Protein 5VYV (pdb70)

Nearest PDB structures (foldseek):
  5vyv-assembly1_A  TM=1.006E+00  e=2.398E-33  Escherichia coli O157:H7
  5vyv-assembly1_B  TM=1.000E+00  e=2.498E-28  Escherichia coli O157:H7
  5u8j-assembly3_C  TM=9.878E-01  e=3.156E-27  Enterobacter cloacae
  5u8j-assembly2_B  TM=9.838E-01  e=2.843E-26  Enterobacter cloacae
  5u8j-assembly4_D  TM=9.952E-01  e=8.995E-23  Enterobacter cloacae

CATH classification: 1.10.10.10 (+1 more: 1.10.10.10)

Secondary structure (DSSP, 8-state):
------HHHHHHHHHHHHHHHH-GGGPSEEHHHHHHHHT-SSS-SS-----HHHHHHHHHHHHHTTSEEEE--TT----EEEE-SSS-SS------HHHHHHHHHHHHH-SB-HHHHHHHSTTT---SSHHHHHHHHHHHHH-TT---EEEPPPPSS-SS--EEESTTS----/------HHHHHHHHHHHHHHHH-TTTPSEEHHHHHHHHT-SSS-SS-----HHHHHHHHHHHHHTTSEEEEE---EEEEE-SSS-SS-S----HHHHHHHHHHHHH-SB-HHHHHHHTTTTS--SSTTHHHHHHHHHHS-TT--SEEEPPPPTT-S---EEESTTS----

B-factor: mean 65.54, std 27.8, range [13.71, 181.16]

Foldseek 3Di:
DAFQQALLLLLLLLQQLVCVQQPVVCPQDFLVSSQCSQQDPPLAVPRDNDDSVSSVVSQVVCCVVQQKHWDDDPPDPGIGIHGSNEDDDPDDHHDDLLLSLQQSSQSGHNWAWLVGSQVSSVSSPHDPDSVSSVVSQVCLCPDPVHRFKDWDDDDDPDPTTIIHGCNNDDDDD/DAAADALLLLLLLLLLLVCVQQPVVCPQPFLVSSQPSQQDPPLAVPRDRDDSVRVVVSQVVCVVVVQWDWDPPVTITIHGPVEDDPDDPHHDDLLLSLQSSSQSGHPKAWLVVSQVSSCSSPHDPDSVVSVVSQVCQCPDPVHHQKDWDDDDPPDDTTIMHGCNNDDDDD

GO terms:
  GO:0005829 cytosol (C, IDA)

Sequence (343 aa):
MKYQLTALEARVIGCLLEKQVTTPEQYPLSVNGVVTACNQKKTNREPVMNLSESEVQEQLDNLVKRRHYLRTVSGFGNRVTKYEQRFCNSEFGDLKLSAAEVALITTLLLRGAQTPGELRSRAARMYEFSDDMMAEVELTLEQQLANREDGPFVVRLAREPGKRESRYMHLFSGEEVEDMKYQLTALEARVIGCLLEKQVTTPEQYPLSVNGVVTACNQKTNREPVMNLSESEVQEQLDNLVKRHYLRTVSGRVTKYEQRFCNSEFGDLKLSAAEVALITTLLLRGAQTPGELRSRAARMYEFSDMAEVELTLEQLANREDGPFVVRLAREPGKRESRYMHLFSGEVED

Radius of gyration: 21.02 Å; Cα contacts (8 Å, |Δi|>4): 580; chains: 2; bounding box: 46×61×60 Å

Organism: Escherichia coli (strain K12) (NCBI:txid83333)

InterPro domains:
  IPR007432 Protein of unknown function DUF480 [MF_01584] (5-211)
  IPR007432 Protein of unknown function DUF480 [PF04337] (5-158)
  IPR007432 Protein of unknown function DUF480 [PTHR38768] (1-213)
  IPR036388 Winged helix-like DNA-binding domain superfamily [G3DSA:1.10.10.10] (1-94)
  IPR036388 Winged helix-like DNA-binding domain superfamily [G3DSA:1.10.10.10] (95-174)
  IPR036390 Winged helix DNA-binding domain superfamily [SSF46785] (2-84)
  IPR036390 Winged helix DNA-binding domain superfamily [SSF46785] (90-172)

Solvent-accessible surface area: 17499 Å² total; per-residue (Å²): 147,172,40,128,3,69,77,44,10,5,4,0,0,0,0,0,2,17,33,64,47,30,34,26,54,120,25,7,14,23,23,83,21,0,26,93,1,0,31,36,132,91,70,12,103,75,68,21,123,17,55,92,83,74,0,56,108,22,0,61,55,0,35,150,86,120,5,2,96,75,33,94,41,213,67,84,220,82,54,56,9,26,11,46,6,3,25,15,61,152,24,137,18,77,1,39,13,9,11,10,0,0,0,0,7,0,10,3,48,16,39,4,18,2,24,65,0,75,89,86,1,25,148,19,33,56,7,80,87,68,64,35,0,54,116,13,0,76,87,0,38,123,38,173,80,23,83,10,2,44,132,18,62,136,70,148,73,122,209,58,5,66,4,41,5,48,3,49,22,161,52,154,136,175,170,28,103,1,74,82,51,8,4,6,0,0,0,0,0,0,19,32,58,50,38,44,27,47,122,29,19,10,27,29,102,23,0,22,84,2,0,40,30,166,69,62,4,88,102,84,27,128,28,59,114,83,64,0,52,98,19,0,70,72,0,42,172,91,132,8,5,109,72,25,94,51,253,84,49,63,6,28,9,41,8,3,24,2,62,128,25,141,14,81,0,34,14,10,5,10,0,0,0,0,10,0,13,5,36,17,42,3,20,2,34,64,0,82,80,85,1,23,119,20,26,62,7,80,65,93,47,40,0,62,109,12,0,99,96,0,33,107,53,178,90,21,69,13,2,49,162,18,56,152,67,122,74,116,183,58,19,36,22,38,4,34,2,42,20,149,58,174,107

Structure (mmCIF, N/CA/C/O backbone):
data_5VYV
#
_entry.id   5VYV
#
_cell.length_a   37.777
_cell.length_b   74.853
_cell.length_c   58.661
_cell.angle_alpha   90.00
_cell.angle_beta   100.73
_cell.angle_gamma   90.00
#
_symmetry.space_group_name_H-M   'P 1 21 1'
#
loop_
_entity.id
_entity.type
_entity.pdbx_description
1 polymer 'UPF0502 protein YceH'
2 non-polymer DI(HYDROXYETHYL)ETHER
3 water water
#
loop_
_atom_site.group_PDB
_atom_site.id
_atom_site.type_symbol
_atom_site.label_atom_id
_atom_site.label_alt_id
_atom_site.label_comp_id
_atom_site.label_asym_id
_atom_site.label_entity_id
_atom_site.la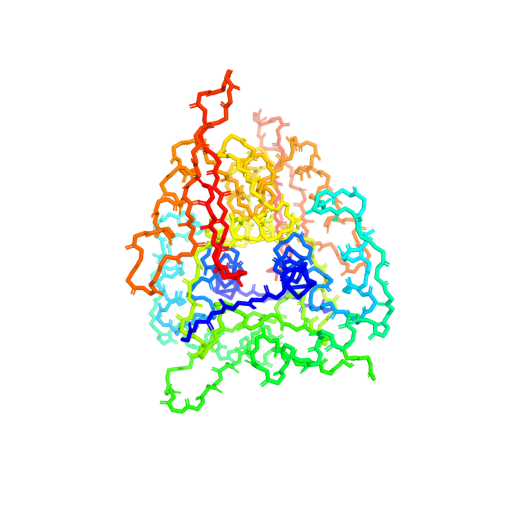bel_seq_id
_atom_site.pdbx_PDB_ins_code
_atom_site.Cartn_x
_atom_site.Cartn_y
_atom_site.Cartn_z
_atom_site.occupancy
_atom_site.B_iso_or_equiv
_atom_site.auth_seq_id
_atom_site.auth_comp_id
_atom_site.auth_asym_id
_atom_site.auth_atom_id
_atom_site.pdbx_PDB_model_num
ATOM 1 N N . MET A 1 1 ? -1.218 1.514 53.026 1.00 115.77 1 MET A N 1
ATOM 2 C CA . MET A 1 1 ? -2.553 1.406 52.447 1.00 110.35 1 MET A CA 1
ATOM 3 C C . MET A 1 1 ? -3.284 2.750 52.479 1.00 105.41 1 MET A C 1
ATOM 4 O O . MET A 1 1 ? -2.894 3.646 53.211 1.00 107.77 1 MET A O 1
ATOM 9 N N . LYS A 1 2 ? -4.346 2.893 51.688 1.00 98.23 2 LYS A N 1
ATOM 10 C CA . LYS A 1 2 ? -5.184 4.088 51.699 1.00 94.40 2 LYS A CA 1
ATOM 11 C C . LYS A 1 2 ? -6.578 3.708 52.177 1.00 84.19 2 LYS A C 1
ATOM 12 O O . LYS A 1 2 ? -7.177 2.763 51.654 1.00 82.35 2 LYS A O 1
ATOM 18 N N . TYR A 1 3 ? -7.095 4.453 53.154 1.00 81.09 3 TYR A N 1
ATOM 19 C CA . TYR A 1 3 ? -8.346 4.128 53.833 1.00 78.08 3 TYR A CA 1
ATOM 20 C C . TYR A 1 3 ? -9.395 5.179 53.489 1.00 82.75 3 TYR A C 1
ATOM 21 O O . TYR A 1 3 ? -9.246 6.354 53.842 1.00 86.73 3 TYR A O 1
ATOM 30 N N . GLN A 1 4 ? -10.459 4.749 52.812 1.00 80.88 4 GLN A N 1
ATOM 31 C CA . GLN A 1 4 ? -11.601 5.613 52.541 1.00 86.80 4 GLN A CA 1
ATOM 32 C C . GLN A 1 4 ? -12.870 4.982 53.098 1.00 85.10 4 GLN A C 1
ATOM 33 O O . GLN A 1 4 ? -13.879 4.873 52.394 1.00 96.73 4 GLN A O 1
ATOM 39 N N . LEU A 1 5 ? -12.819 4.556 54.359 1.00 67.08 5 LEU A N 1
ATOM 40 C CA . LEU A 1 5 ? -13.961 3.900 54.979 1.00 51.73 5 LEU A CA 1
ATOM 41 C C . LEU A 1 5 ? -15.138 4.860 55.081 1.00 46.74 5 LEU A C 1
ATOM 42 O O . LEU A 1 5 ? -14.992 5.992 55.552 1.00 48.05 5 LEU A O 1
ATOM 47 N N . THR A 1 6 ? -16.307 4.405 54.639 1.00 45.95 6 THR A N 1
ATOM 48 C CA . THR A 1 6 ? -17.519 5.197 54.772 1.00 45.81 6 THR A CA 1
ATOM 49 C C . THR A 1 6 ? -17.899 5.319 56.247 1.00 46.25 6 THR A C 1
ATOM 50 O O . THR A 1 6 ? -17.267 4.737 57.135 1.00 50.46 6 THR A O 1
ATOM 54 N N . ALA A 1 7 ? -18.949 6.099 56.513 1.00 45.37 7 ALA A N 1
ATOM 55 C CA . ALA A 1 7 ? -19.485 6.158 57.868 1.00 44.66 7 ALA A CA 1
ATOM 56 C C . ALA A 1 7 ? -20.006 4.795 58.304 1.00 37.97 7 ALA A C 1
ATOM 57 O O . ALA A 1 7 ? -19.862 4.410 59.470 1.00 38.62 7 ALA A O 1
ATOM 59 N N . LEU A 1 8 ? -20.602 4.044 57.374 1.00 43.73 8 LEU A N 1
ATOM 60 C CA . LEU A 1 8 ? -21.100 2.711 57.699 1.00 40.67 8 LEU A CA 1
ATOM 61 C C . LEU A 1 8 ? -19.956 1.732 57.923 1.00 41.20 8 LEU A C 1
ATOM 62 O O . LEU A 1 8 ? -19.999 0.920 58.855 1.00 44.59 8 LEU A O 1
ATOM 67 N N . GLU A 1 9 ? -18.926 1.791 57.077 1.00 34.71 9 GLU A N 1
ATOM 68 C CA . GLU A 1 9 ? -17.820 0.849 57.196 1.00 36.73 9 GLU A CA 1
ATOM 69 C C . GLU A 1 9 ? -17.023 1.088 58.472 1.00 40.75 9 GLU A C 1
ATOM 70 O O . GLU A 1 9 ? -16.578 0.133 59.120 1.00 38.18 9 GLU A O 1
ATOM 76 N N . ALA A 1 10 ? -16.842 2.355 58.857 1.00 38.34 10 ALA A N 1
ATOM 77 C CA . ALA A 1 10 ? -16.103 2.655 60.079 1.00 31.05 10 ALA A CA 1
ATOM 78 C C . ALA A 1 10 ? -16.820 2.109 61.307 1.00 31.13 10 ALA A C 1
ATOM 79 O O . ALA A 1 10 ? -16.176 1.647 62.258 1.00 32.10 10 ALA A O 1
ATOM 81 N N . ARG A 1 11 ? -18.154 2.146 61.306 1.00 30.95 11 ARG A N 1
ATOM 82 C CA . ARG A 1 11 ? -18.901 1.591 62.429 1.00 37.72 11 ARG A CA 1
ATOM 83 C C . ARG A 1 11 ? -18.821 0.068 62.443 1.00 40.94 11 ARG A C 1
ATOM 84 O O . ARG A 1 11 ? -18.674 -0.541 63.509 1.00 37.88 11 ARG A O 1
ATOM 92 N N . VAL A 1 12 ? -18.908 -0.561 61.267 1.00 35.47 12 VAL A N 1
ATOM 93 C CA . VAL A 1 12 ? -18.788 -2.015 61.186 1.00 34.06 12 VAL A CA 1
ATOM 94 C C . VAL A 1 12 ? -17.420 -2.461 61.688 1.00 33.86 12 VAL A C 1
ATOM 95 O O . VAL A 1 12 ? -17.305 -3.395 62.490 1.00 29.03 12 VAL A O 1
ATOM 99 N N . ILE A 1 13 ? -16.359 -1.796 61.221 1.00 36.93 13 ILE A N 1
ATOM 100 C CA . ILE A 1 13 ? -15.013 -2.127 61.681 1.00 36.88 13 ILE A CA 1
ATOM 101 C C . ILE A 1 13 ? -14.877 -1.847 63.172 1.00 36.27 13 ILE A C 1
ATOM 102 O O . ILE A 1 13 ? -14.280 -2.636 63.916 1.00 35.41 13 ILE A O 1
ATOM 107 N N . GLY A 1 14 ? -15.436 -0.726 63.634 1.00 32.17 14 GLY A N 1
ATOM 108 C CA . GLY A 1 14 ? -15.319 -0.377 65.041 1.00 31.31 14 GLY A CA 1
ATOM 109 C C . GLY A 1 14 ? -15.983 -1.386 65.959 1.00 28.89 14 GLY A C 1
ATOM 110 O O . GLY A 1 14 ? -15.479 -1.674 67.048 1.00 27.62 14 GLY A O 1
ATOM 111 N N . CYS A 1 15 ? -17.120 -1.940 65.532 1.00 21.37 15 CYS A N 1
ATOM 112 C CA . CYS A 1 15 ? -17.826 -2.914 66.359 1.00 27.63 15 CYS A CA 1
ATOM 113 C C . CYS A 1 15 ? -17.016 -4.193 66.527 1.00 30.64 15 CYS A C 1
ATOM 114 O O . CYS A 1 15 ? -16.897 -4.722 67.638 1.00 30.64 15 CYS A O 1
ATOM 117 N N . LEU A 1 16 ? -16.453 -4.708 65.433 1.00 33.90 16 LEU A N 1
ATOM 118 C CA . LEU A 1 16 ? -15.689 -5.948 65.520 1.00 35.38 16 LEU A CA 1
ATOM 119 C C . LEU A 1 16 ? -14.400 -5.749 66.306 1.00 29.25 16 LEU A C 1
ATOM 120 O O . LEU A 1 16 ? -13.978 -6.641 67.052 1.00 30.43 16 LEU A O 1
ATOM 125 N N . LEU A 1 17 ? -13.764 -4.583 66.160 1.00 25.61 17 LEU A N 1
ATOM 126 C CA . LEU A 1 17 ? -12.598 -4.271 66.979 1.00 29.99 17 LEU A CA 1
ATOM 127 C C . LEU A 1 17 ? -12.964 -4.161 68.453 1.00 36.99 17 LEU A C 1
ATOM 128 O O . LEU A 1 17 ? -12.160 -4.521 69.320 1.00 44.69 17 LEU A O 1
ATOM 133 N N . GLU A 1 18 ? -14.169 -3.673 68.754 1.00 29.51 18 GLU A N 1
ATOM 134 C CA . GLU A 1 18 ? -14.581 -3.510 70.143 1.00 27.52 18 GLU A CA 1
ATOM 135 C C . GLU A 1 18 ? -14.922 -4.852 70.777 1.00 27.65 18 GLU A C 1
ATOM 136 O O . GLU A 1 18 ? -14.421 -5.186 71.858 1.00 25.94 18 GLU A O 1
ATOM 142 N N . LYS A 1 19 ? -15.781 -5.635 70.120 1.00 26.23 19 LYS A N 1
ATOM 143 C CA . LYS A 1 19 ? -16.199 -6.911 70.687 1.00 26.56 19 LYS A CA 1
ATOM 144 C C . LYS A 1 19 ? -15.038 -7.892 70.791 1.00 30.46 19 LYS A C 1
ATOM 145 O O . LYS A 1 19 ? -15.062 -8.786 71.644 1.00 24.07 19 LYS A O 1
ATOM 151 N N . GLN A 1 20 ? -14.014 -7.738 69.945 1.00 25.50 20 GLN A N 1
ATOM 152 C CA . GLN A 1 20 ? -12.844 -8.607 70.037 1.00 30.63 20 GLN A CA 1
ATOM 153 C C . GLN A 1 20 ? -12.163 -8.472 71.394 1.00 31.97 20 GLN A C 1
ATOM 154 O O . GLN A 1 20 ? -11.655 -9.457 71.943 1.00 40.47 20 GLN A O 1
ATOM 160 N N . VAL A 1 21 ? -12.151 -7.266 71.953 1.00 26.22 21 VAL A N 1
ATOM 161 C CA . VAL A 1 21 ? -11.499 -7.036 73.238 1.00 34.43 21 VAL A CA 1
ATOM 162 C C . VAL A 1 21 ? -12.493 -7.119 74.391 1.00 36.60 21 VAL A C 1
ATOM 163 O O . VAL A 1 21 ? -12.205 -7.734 75.421 1.00 35.36 21 VAL A O 1
ATOM 167 N N . THR A 1 22 ? -13.675 -6.518 74.237 1.00 38.39 22 THR A N 1
ATOM 168 C CA . THR A 1 22 ? -14.627 -6.457 75.342 1.00 40.87 22 THR A CA 1
ATOM 169 C C . THR A 1 22 ? -15.322 -7.797 75.568 1.00 40.70 22 THR A C 1
ATOM 170 O O . THR A 1 22 ? -15.454 -8.249 76.711 1.00 36.01 22 THR A O 1
ATOM 174 N N . THR A 1 23 ? -15.783 -8.442 74.493 1.00 42.83 23 THR A N 1
ATOM 175 C CA . THR A 1 23 ? -16.540 -9.690 74.575 1.00 41.22 23 THR A CA 1
ATOM 176 C C . THR A 1 23 ? -15.836 -10.776 73.761 1.00 40.49 23 THR A C 1
ATOM 177 O O . THR A 1 23 ? -16.284 -11.132 72.665 1.00 41.95 23 THR A O 1
ATOM 181 N N . PRO A 1 24 ? -14.735 -11.328 74.282 1.00 36.13 24 PRO A N 1
ATOM 182 C CA . PRO A 1 24 ? -14.032 -12.384 73.534 1.00 38.83 24 PRO A CA 1
ATOM 183 C C . PRO A 1 24 ? -14.810 -13.684 73.438 1.00 45.22 24 PRO A C 1
ATOM 184 O O . PRO A 1 24 ? -14.498 -14.508 72.569 1.00 44.94 24 PRO A O 1
ATOM 188 N N . GLU A 1 25 ? -15.812 -13.892 74.294 1.00 44.15 25 GLU A N 1
ATOM 189 C CA . GLU A 1 25 ? -16.606 -15.112 74.258 1.00 45.07 25 GLU A CA 1
ATOM 190 C C . GLU A 1 25 ? -17.600 -15.138 73.105 1.00 42.90 25 GLU A C 1
ATOM 191 O O . GLU A 1 25 ? -18.160 -16.202 72.819 1.00 49.41 25 GLU A O 1
ATOM 197 N N . GLN A 1 26 ? -17.839 -14.005 72.446 1.00 36.59 26 GLN A N 1
ATOM 198 C CA . GLN A 1 26 ? -18.753 -13.947 71.312 1.00 40.13 26 GLN A CA 1
ATOM 199 C C . GLN A 1 26 ? -18.050 -13.548 70.020 1.00 41.85 26 GLN A C 1
ATOM 200 O O . GLN A 1 26 ? -18.720 -13.319 69.006 1.00 49.54 26 GLN A O 1
ATOM 206 N N . TYR A 1 27 ? -16.727 -13.478 70.023 1.00 35.27 27 TYR A N 1
ATOM 207 C CA . TYR A 1 27 ? -15.946 -13.137 68.842 1.00 35.97 27 TYR A CA 1
ATOM 208 C C . TYR A 1 27 ? -15.353 -14.398 68.235 1.00 38.91 27 TYR A C 1
ATOM 209 O O . TYR A 1 27 ? -14.809 -15.230 68.975 1.00 41.62 27 TYR A O 1
ATOM 218 N N . PRO A 1 28 ? -15.424 -14.592 66.908 1.00 36.73 28 PRO A N 1
ATOM 219 C CA . PRO A 1 28 ? -15.977 -13.687 65.890 1.00 38.10 28 PRO A CA 1
ATOM 220 C C . PRO A 1 28 ? -17.494 -13.536 65.936 1.00 41.20 28 PRO A C 1
ATOM 221 O O . PRO A 1 28 ? -18.192 -14.398 66.467 1.00 44.02 28 PRO A O 1
ATOM 225 N N . LEU A 1 29 ? -17.989 -12.441 65.368 1.00 39.98 29 LEU A N 1
ATOM 226 C CA . LEU A 1 29 ? -19.406 -12.116 65.411 1.00 39.20 29 LEU A CA 1
ATOM 227 C C . LEU A 1 29 ? -20.118 -12.640 64.174 1.00 42.35 29 LEU A C 1
ATOM 228 O O . LEU A 1 29 ? -19.556 -12.654 63.075 1.00 47.15 29 LEU A O 1
ATOM 233 N N . SER A 1 30 ? -21.361 -13.073 64.362 1.00 39.67 30 SER A N 1
ATOM 234 C CA . SER A 1 30 ? -22.226 -13.388 63.238 1.00 43.83 30 SER A CA 1
ATOM 235 C C . SER A 1 30 ? -22.741 -12.090 62.619 1.00 40.75 30 SER A C 1
ATOM 236 O O . SER A 1 30 ? -22.440 -10.987 63.084 1.00 41.20 30 SER A O 1
ATOM 239 N N . VAL A 1 31 ? -23.528 -12.218 61.549 1.00 37.72 31 VAL A N 1
ATOM 240 C CA . VAL A 1 31 ? -24.077 -11.026 60.914 1.00 38.69 31 VAL A CA 1
ATOM 241 C C . VAL A 1 31 ? -25.056 -10.322 61.848 1.00 46.52 31 VAL A C 1
ATOM 242 O O . VAL A 1 31 ? -25.143 -9.088 61.849 1.00 50.36 31 VAL A O 1
ATOM 246 N N . ASN A 1 32 ? -25.783 -11.079 62.675 1.00 49.37 32 ASN A N 1
ATOM 247 C CA . ASN A 1 32 ? -26.698 -10.459 63.628 1.00 52.98 32 ASN A CA 1
ATOM 248 C C . ASN A 1 32 ? -25.937 -9.792 64.767 1.00 47.95 32 ASN A C 1
ATOM 249 O O . ASN A 1 32 ? -26.338 -8.725 65.248 1.00 46.90 32 ASN A O 1
ATOM 254 N N . GLY A 1 33 ? -24.840 -10.407 65.214 1.00 41.35 33 GLY A N 1
ATOM 255 C CA . GLY A 1 33 ? -24.012 -9.779 66.227 1.00 32.98 33 GLY A CA 1
ATOM 256 C C . GLY A 1 33 ? -23.417 -8.464 65.769 1.00 35.18 33 GLY A C 1
ATOM 257 O O . GLY A 1 33 ? -23.219 -7.552 66.577 1.00 42.35 33 GLY A O 1
ATOM 258 N N . VAL A 1 34 ? -23.125 -8.343 64.472 1.00 33.19 34 VAL A N 1
ATOM 259 C CA . VAL A 1 34 ? -22.647 -7.072 63.936 1.00 36.44 34 VAL A CA 1
ATOM 260 C C . VAL A 1 34 ? -23.778 -6.052 63.912 1.00 42.76 34 VAL A C 1
ATOM 261 O O . VAL A 1 34 ? -23.596 -4.892 64.301 1.00 43.38 34 VAL A O 1
ATOM 265 N N . VAL A 1 35 ? -24.963 -6.470 63.456 1.00 46.16 35 VAL A N 1
ATOM 266 C CA . VAL A 1 35 ? -26.118 -5.574 63.421 1.00 40.89 35 VAL A CA 1
ATOM 267 C C . VAL A 1 35 ? -26.426 -5.050 64.818 1.00 43.11 35 VAL A C 1
ATOM 268 O O . VAL A 1 35 ? -26.643 -3.849 65.017 1.00 50.92 35 VAL A O 1
ATOM 272 N N . THR A 1 36 ? -26.449 -5.947 65.807 1.00 41.19 36 THR A N 1
ATOM 273 C CA . THR A 1 36 ? -26.731 -5.535 67.178 1.00 37.65 36 THR A CA 1
ATOM 274 C C . THR A 1 36 ? -25.701 -4.526 67.672 1.00 35.86 36 THR A C 1
ATOM 275 O O . THR A 1 36 ? -26.048 -3.555 68.353 1.00 37.53 36 THR A O 1
ATOM 279 N N . ALA A 1 37 ? -24.431 -4.730 67.319 1.00 33.67 37 ALA A N 1
ATOM 280 C CA . ALA A 1 37 ? -23.376 -3.849 67.809 1.00 40.63 37 ALA A CA 1
ATOM 281 C C . ALA A 1 37 ? -23.427 -2.481 67.136 1.00 41.92 37 ALA A C 1
ATOM 282 O O . ALA A 1 37 ? -23.158 -1.459 67.778 1.00 49.12 37 ALA A O 1
ATOM 284 N N . CYS A 1 38 ? -23.766 -2.438 65.843 1.00 31.02 38 CYS A N 1
ATOM 285 C CA . CYS A 1 38 ? -23.855 -1.157 65.146 1.00 32.71 38 CYS A CA 1
ATOM 286 C C . CYS A 1 38 ? -25.018 -0.320 65.665 1.00 40.99 38 CYS A C 1
ATOM 287 O O . CYS A 1 38 ? -24.893 0.902 65.816 1.00 42.67 38 CYS A O 1
ATOM 290 N N . ASN A 1 39 ? -26.157 -0.955 65.943 1.00 41.61 39 ASN A N 1
ATOM 291 C CA . ASN A 1 39 ? -27.359 -0.258 66.378 1.00 38.30 39 ASN A CA 1
ATOM 292 C C . ASN A 1 39 ? -27.442 -0.104 67.894 1.00 38.56 39 ASN A C 1
ATOM 293 O O . ASN A 1 39 ? -28.531 0.153 68.421 1.00 47.04 39 ASN A O 1
ATOM 298 N N . GLN A 1 40 ? -26.324 -0.257 68.602 1.00 39.75 40 GLN A N 1
ATOM 299 C CA . GLN A 1 40 ? -26.331 -0.111 70.051 1.00 44.12 40 GLN A CA 1
ATOM 300 C C . GLN A 1 40 ? -26.703 1.313 70.447 1.00 49.25 40 GLN A C 1
ATOM 301 O O . GLN A 1 40 ? -26.358 2.284 69.768 1.00 47.64 40 GLN A O 1
ATOM 307 N N . LYS A 1 41 ? -27.420 1.430 71.566 1.00 51.79 41 LYS A N 1
ATOM 308 C CA A LYS A 1 41 ? -27.803 2.745 72.067 0.50 55.97 41 LYS A CA 1
ATOM 309 C CA B LYS A 1 41 ? -27.804 2.743 72.070 0.50 55.98 41 LYS A CA 1
ATOM 310 C C . LYS A 1 41 ? -26.691 3.390 72.884 1.00 55.65 41 LYS A C 1
ATOM 311 O O . LYS A 1 41 ? -26.619 4.622 72.959 1.00 51.73 41 LYS A O 1
ATOM 322 N N . THR A 1 42 ? -25.824 2.588 73.492 1.00 61.18 42 THR A N 1
ATOM 323 C CA . THR A 1 42 ? -24.717 3.088 74.291 1.00 61.26 42 THR A CA 1
ATOM 324 C C . THR A 1 42 ? -23.412 2.977 73.512 1.00 55.95 42 THR A C 1
ATOM 325 O O . THR A 1 42 ? -23.239 2.087 72.675 1.00 48.26 42 THR A O 1
ATOM 329 N N . ASN A 1 43 ? -22.495 3.906 73.796 1.00 56.06 43 ASN A N 1
ATOM 330 C CA . ASN A 1 43 ? -21.155 3.919 73.207 1.00 53.04 43 ASN A CA 1
ATOM 331 C C . ASN A 1 43 ? -21.193 4.039 71.686 1.00 48.03 43 ASN A C 1
ATOM 332 O O . ASN A 1 43 ? -20.327 3.501 70.991 1.00 37.27 43 ASN A O 1
ATOM 337 N N . ARG A 1 44 ? -22.187 4.748 71.155 1.00 53.59 44 ARG A N 1
ATOM 338 C CA . ARG A 1 44 ? -22.336 4.917 69.715 1.00 54.48 44 ARG A CA 1
ATOM 339 C C . ARG A 1 44 ? -22.729 6.353 69.407 1.00 59.10 44 ARG A C 1
ATOM 340 O O . ARG A 1 44 ? -23.666 6.886 70.009 1.00 62.18 44 ARG A O 1
ATOM 348 N N . GLU A 1 45 ? -22.014 6.970 68.471 1.00 56.57 45 GLU A N 1
ATOM 349 C CA . GLU A 1 45 ? -22.352 8.300 67.980 1.00 58.62 45 GLU A CA 1
ATOM 350 C C . GLU A 1 45 ? -21.976 8.401 66.507 1.00 51.15 45 GLU A C 1
ATOM 351 O O . GLU A 1 45 ? -20.787 8.366 66.167 1.00 58.07 45 GLU A O 1
ATOM 357 N N . PRO A 1 46 ? -22.956 8.519 65.598 1.00 42.36 46 PRO A N 1
ATOM 358 C CA . PRO A 1 46 ? -24.389 8.569 65.906 1.00 50.97 46 PRO A CA 1
ATOM 359 C C . PRO A 1 46 ? -25.000 7.198 66.179 1.00 55.42 46 PRO A C 1
ATOM 360 O O . PRO A 1 46 ? -24.396 6.175 65.857 1.00 57.51 46 PRO A O 1
ATOM 364 N N . VAL A 1 47 ? -26.187 7.188 66.778 1.00 59.89 47 VAL A N 1
ATOM 365 C CA . VAL A 1 47 ? -26.927 5.951 67.005 1.00 53.62 47 VAL A CA 1
ATOM 366 C C . VAL A 1 47 ? -27.594 5.550 65.696 1.00 50.22 47 VAL A C 1
ATOM 367 O O . VAL A 1 47 ? -28.369 6.322 65.121 1.00 61.02 47 VAL A O 1
ATOM 371 N N . MET A 1 48 ? -27.295 4.347 65.222 1.00 43.95 48 MET A N 1
ATOM 372 C CA . MET A 1 48 ? -27.744 3.890 63.916 1.00 44.90 48 MET A CA 1
ATOM 373 C C . MET A 1 48 ? -28.867 2.870 64.054 1.00 50.94 48 MET A C 1
ATOM 374 O O . MET A 1 48 ? -29.119 2.316 65.128 1.00 60.47 48 MET A O 1
ATOM 379 N N . ASN A 1 49 ? -29.550 2.634 62.932 1.00 47.83 49 ASN A N 1
ATOM 380 C CA . ASN A 1 49 ? -30.603 1.630 62.832 1.00 48.75 49 ASN A CA 1
ATOM 381 C C . ASN A 1 49 ? -30.467 0.910 61.489 1.00 47.04 49 ASN A C 1
ATOM 382 O O . ASN A 1 49 ? -31.354 0.928 60.641 1.00 50.64 49 ASN A O 1
ATOM 387 N N . LEU A 1 50 ? -29.323 0.264 61.289 1.00 45.62 50 LEU A N 1
ATOM 388 C CA . LEU A 1 50 ? -29.036 -0.391 60.022 1.00 47.39 50 LEU A CA 1
ATOM 389 C C . LEU A 1 50 ? -29.774 -1.718 59.919 1.00 47.68 50 LEU A C 1
ATOM 390 O O . LEU A 1 50 ? -29.879 -2.465 60.897 1.00 45.09 50 LEU A O 1
ATOM 395 N N . SER A 1 51 ? -30.283 -2.011 58.724 1.00 48.86 51 SER A N 1
ATOM 396 C CA . SER A 1 51 ? -30.929 -3.289 58.469 1.00 48.58 51 SER A CA 1
ATOM 397 C C . SER A 1 51 ? -29.885 -4.404 58.445 1.00 47.03 51 SER A C 1
ATOM 398 O O . SER A 1 51 ? -28.677 -4.171 58.552 1.00 48.77 51 SER A O 1
ATOM 401 N N . GLU A 1 52 ? -30.359 -5.642 58.305 1.00 50.90 52 GLU A N 1
ATOM 402 C CA . GLU A 1 52 ? -29.429 -6.760 58.204 1.00 47.41 52 GLU A CA 1
ATOM 403 C C . GLU A 1 52 ? -28.748 -6.784 56.842 1.00 44.92 52 GLU A C 1
ATOM 404 O O . GLU A 1 52 ? -27.532 -6.984 56.754 1.00 44.57 52 GLU A O 1
ATOM 410 N N . SER A 1 53 ? -29.516 -6.580 55.769 1.00 44.62 53 SER A N 1
ATOM 411 C CA . SER A 1 53 ? -28.930 -6.567 54.433 1.00 51.87 53 SER A CA 1
ATOM 412 C C . SER A 1 53 ? -28.013 -5.371 54.233 1.00 60.04 53 SER A C 1
ATOM 413 O O . SER A 1 53 ? -27.027 -5.465 53.494 1.00 66.39 53 SER A O 1
ATOM 416 N N . GLU A 1 54 ? -28.329 -4.239 54.867 1.00 59.94 54 GLU A N 1
ATOM 417 C CA . GLU A 1 54 ? -27.421 -3.098 54.836 1.00 62.83 54 GLU A CA 1
ATOM 418 C C . GLU A 1 54 ? -26.085 -3.457 55.470 1.00 60.57 54 GLU A C 1
ATOM 419 O O . GLU A 1 54 ? -25.024 -3.065 54.970 1.00 59.99 54 GLU A O 1
ATOM 425 N N . VAL A 1 55 ? -26.118 -4.222 56.562 1.00 56.61 55 VAL A N 1
ATOM 426 C CA . VAL A 1 55 ? -24.888 -4.650 57.216 1.00 47.76 55 VAL A CA 1
ATOM 427 C C . VAL A 1 55 ? -24.199 -5.741 56.403 1.00 52.77 55 VAL A C 1
ATOM 428 O O . VAL A 1 55 ? -22.967 -5.770 56.297 1.00 58.01 55 VAL A O 1
ATOM 432 N N . GLN A 1 56 ? -24.980 -6.645 55.805 1.00 46.87 56 GLN A N 1
ATOM 433 C CA . GLN A 1 56 ? -24.390 -7.710 54.999 1.00 45.20 56 GLN A CA 1
ATOM 434 C C . GLN A 1 56 ? -23.646 -7.144 53.795 1.00 48.12 56 GLN A C 1
ATOM 435 O O . GLN A 1 56 ? -22.588 -7.657 53.413 1.00 48.18 56 GLN A O 1
ATOM 441 N N . GLU A 1 57 ? -24.182 -6.083 53.186 1.00 47.33 57 GLU A N 1
ATOM 442 C CA . GLU A 1 57 ? -23.493 -5.460 52.061 1.00 48.63 57 GLU A CA 1
ATOM 443 C C . GLU A 1 57 ? -22.176 -4.834 52.501 1.00 51.21 57 GLU A C 1
ATOM 444 O O . GLU A 1 57 ? -21.171 -4.920 51.784 1.00 60.50 57 GLU A O 1
ATOM 450 N N . GLN A 1 58 ? -22.156 -4.205 53.679 1.00 39.92 58 GLN A N 1
ATOM 451 C CA . GLN A 1 58 ? -20.907 -3.650 54.191 1.00 42.73 58 GLN A CA 1
ATOM 452 C C . GLN A 1 58 ? -19.910 -4.754 54.519 1.00 41.55 58 GLN A C 1
ATOM 453 O O . GLN A 1 58 ? -18.720 -4.634 54.208 1.00 45.19 58 GLN A O 1
ATOM 459 N N . LEU A 1 59 ? -20.379 -5.840 55.140 1.00 39.72 59 LEU A N 1
ATOM 460 C CA . LEU A 1 59 ? -19.487 -6.950 55.463 1.00 39.66 59 LEU A CA 1
ATOM 461 C C . LEU A 1 59 ? -18.906 -7.576 54.201 1.00 43.22 59 LEU A C 1
ATOM 462 O O . LEU A 1 59 ? -17.735 -7.969 54.178 1.00 46.44 59 LEU A O 1
ATOM 467 N N . ASP A 1 60 ? -19.709 -7.671 53.139 1.00 45.77 60 ASP A N 1
ATOM 468 C CA . ASP A 1 60 ? -19.218 -8.254 51.894 1.00 45.53 60 ASP A CA 1
ATOM 469 C C . ASP A 1 60 ? -18.168 -7.364 51.239 1.00 53.06 60 ASP A C 1
ATOM 470 O O . ASP A 1 60 ? -17.189 -7.864 50.673 1.00 65.25 60 ASP A O 1
ATOM 475 N N . ASN A 1 61 ? -18.353 -6.044 51.305 1.00 50.28 61 ASN A N 1
ATOM 476 C CA . ASN A 1 61 ? -17.398 -5.133 50.681 1.00 54.54 61 ASN A CA 1
ATOM 477 C C . ASN A 1 61 ? -16.067 -5.128 51.422 1.00 52.14 61 ASN A C 1
ATOM 478 O O . ASN A 1 61 ? -15.001 -5.145 50.794 1.00 48.34 61 ASN A O 1
ATOM 483 N N . LEU A 1 62 ? -16.104 -5.104 52.756 1.00 46.87 62 LEU A N 1
ATOM 484 C CA . LEU A 1 62 ? -14.863 -5.059 53.520 1.00 47.08 62 LEU A CA 1
ATOM 485 C C . LEU A 1 62 ? -14.123 -6.390 53.482 1.00 47.59 62 LEU A C 1
ATOM 486 O O . LEU A 1 62 ? -12.891 -6.413 53.573 1.00 47.73 62 LEU A O 1
ATOM 491 N N . VAL A 1 63 ? -14.848 -7.503 53.348 1.00 43.94 63 VAL A N 1
ATOM 492 C CA . VAL A 1 63 ? -14.187 -8.793 53.178 1.00 47.34 63 VAL A CA 1
ATOM 493 C C . VAL A 1 63 ? -13.444 -8.834 51.848 1.00 53.34 63 VAL A C 1
ATOM 494 O O . VAL A 1 63 ? -12.339 -9.384 51.752 1.00 54.21 63 VAL A O 1
ATOM 498 N N . LYS A 1 64 ? -14.026 -8.235 50.806 1.00 55.28 64 LYS A N 1
ATOM 499 C CA . LYS A 1 64 ? -13.350 -8.178 49.514 1.00 57.27 64 LYS A CA 1
ATOM 500 C C . LYS A 1 64 ? -12.168 -7.217 49.551 1.00 61.88 64 LYS A C 1
ATOM 501 O O . LYS A 1 64 ? -11.115 -7.498 48.966 1.00 72.28 64 LYS A O 1
ATOM 507 N N . ARG A 1 65 ? -12.317 -6.081 50.232 1.00 52.67 65 ARG A N 1
ATOM 508 C CA A ARG A 1 65 ? -11.213 -5.141 50.386 0.50 53.34 65 ARG A CA 1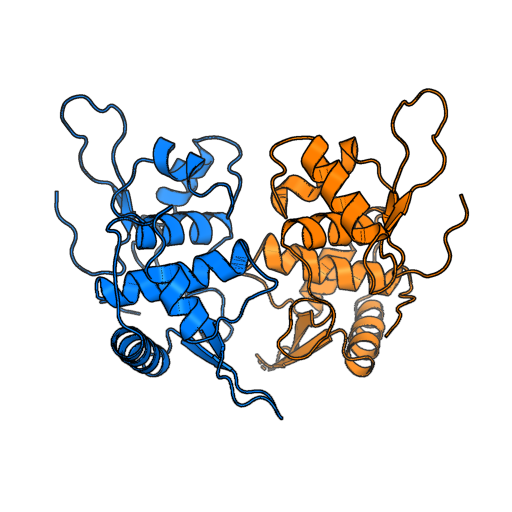
ATOM 509 C CA B ARG A 1 65 ? -11.221 -5.133 50.399 0.50 53.27 65 ARG A CA 1
ATOM 510 C C . ARG A 1 65 ? -10.190 -5.598 51.419 1.00 51.57 65 ARG A C 1
ATOM 511 O O . ARG A 1 65 ? -9.266 -4.836 51.728 1.00 53.23 65 ARG A O 1
ATOM 526 N N . HIS A 1 66 ? -10.337 -6.816 51.948 1.00 55.00 66 HIS A N 1
ATOM 527 C CA . HIS A 1 66 ? -9.394 -7.408 52.899 1.00 54.39 66 HIS A CA 1
ATOM 528 C C . HIS A 1 66 ? -9.306 -6.597 54.190 1.00 47.95 66 HIS A C 1
ATOM 529 O O . HIS A 1 66 ? -8.240 -6.475 54.798 1.00 45.08 66 HIS A O 1
ATOM 536 N N . TYR A 1 67 ? -10.441 -6.038 54.612 1.00 50.23 67 TYR A N 1
ATOM 537 C CA . TYR A 1 67 ? -10.568 -5.444 55.936 1.00 47.11 67 TYR A CA 1
ATOM 538 C C . TYR A 1 67 ? -11.186 -6.395 56.950 1.00 44.78 67 TYR A C 1
ATOM 539 O O . TYR A 1 67 ? -11.002 -6.196 58.156 1.00 42.15 67 TYR A O 1
ATOM 548 N N . LEU A 1 68 ? -11.909 -7.414 56.489 1.00 43.44 68 LEU A N 1
ATOM 549 C CA . LEU A 1 68 ? -12.499 -8.426 57.352 1.00 40.33 68 LEU A CA 1
ATOM 550 C C . LEU A 1 68 ? -12.235 -9.800 56.751 1.00 50.85 68 LEU A C 1
ATOM 551 O O . LEU A 1 68 ? -11.693 -9.929 55.649 1.00 46.47 68 LEU A O 1
ATOM 556 N N . ARG A 1 69 ? -12.636 -10.834 57.486 1.00 54.21 69 ARG A N 1
ATOM 557 C CA . ARG A 1 69 ? -12.431 -12.212 57.067 1.00 53.02 69 ARG A CA 1
ATOM 558 C C . ARG A 1 69 ? -13.687 -13.023 57.333 1.00 51.27 69 ARG A C 1
ATOM 559 O O . ARG A 1 69 ? -14.357 -12.828 58.352 1.00 47.03 69 ARG A O 1
ATOM 567 N N . THR A 1 70 ? -13.997 -13.935 56.416 1.00 60.57 70 THR A N 1
ATOM 568 C CA . THR A 1 70 ? -15.070 -14.899 56.611 1.00 58.86 70 THR A CA 1
ATOM 569 C C . THR A 1 70 ? -14.496 -16.136 57.289 1.00 57.64 70 THR A C 1
ATOM 570 O O . THR A 1 70 ? -13.568 -16.761 56.765 1.00 71.92 70 THR A O 1
ATOM 574 N N . VAL A 1 71 ? -15.034 -16.480 58.455 1.00 45.02 71 VAL A N 1
ATOM 575 C CA . VAL A 1 71 ? -14.639 -17.682 59.180 1.00 46.67 71 VAL A CA 1
ATOM 576 C C . VAL A 1 71 ? -15.768 -18.693 59.042 1.00 49.55 71 VAL A C 1
ATOM 577 O O . VAL A 1 71 ? -16.912 -18.418 59.427 1.00 49.01 71 VAL A O 1
ATOM 581 N N . SER A 1 72 ? -15.452 -19.856 58.477 1.00 59.34 72 SER A N 1
ATOM 582 C CA . SER A 1 72 ? -16.436 -20.898 58.216 1.00 60.99 72 SER A CA 1
ATOM 583 C C . SER A 1 72 ? -15.938 -22.203 58.813 1.00 70.38 72 SER A C 1
ATOM 584 O O . SER A 1 72 ? -14.902 -22.726 58.390 1.00 78.37 72 SER A O 1
ATOM 587 N N . GLY A 1 73 ? -16.671 -22.723 59.794 1.00 74.56 73 GLY A N 1
ATOM 588 C CA . GLY A 1 73 ? -16.348 -23.993 60.399 1.00 80.00 73 GLY A CA 1
ATOM 589 C C . GLY A 1 73 ? -17.227 -25.110 59.872 1.00 79.75 73 GLY A C 1
ATOM 590 O O . GLY A 1 73 ? -18.296 -24.878 59.310 1.00 76.67 73 GLY A O 1
ATOM 591 N N . PHE A 1 74 ? -16.752 -26.337 60.055 1.00 82.04 74 PHE A N 1
ATOM 592 C CA . PHE A 1 74 ? -17.518 -27.499 59.632 1.00 87.40 74 PHE A CA 1
ATOM 593 C C . PHE A 1 74 ? -18.773 -27.643 60.484 1.00 97.59 74 PHE A C 1
ATOM 594 O O . PHE A 1 74 ? -18.777 -27.319 61.675 1.00 99.98 74 PHE A O 1
ATOM 602 N N . GLY A 1 75 ? -19.849 -28.130 59.865 1.00 105.93 75 GLY A N 1
ATOM 603 C CA . GLY A 1 75 ? -21.086 -28.397 60.565 1.00 109.34 75 GLY A CA 1
ATOM 604 C C . GLY A 1 75 ? -21.895 -27.182 60.953 1.00 105.70 75 GLY A C 1
ATOM 605 O O . GLY A 1 75 ? -23.083 -27.324 61.263 1.00 110.09 75 GLY A O 1
ATOM 606 N N . ASN A 1 76 ? -21.298 -25.994 60.950 1.00 99.29 76 ASN A N 1
ATOM 607 C CA . ASN A 1 76 ? -21.976 -24.763 61.332 1.00 95.47 76 ASN A CA 1
ATOM 608 C C . ASN A 1 76 ? -22.165 -23.900 60.092 1.00 92.40 76 ASN A C 1
ATOM 609 O O . ASN A 1 76 ? -21.187 -23.534 59.430 1.00 88.14 76 ASN A O 1
ATOM 614 N N . ARG A 1 77 ? -23.420 -23.584 59.780 1.00 93.35 77 ARG A N 1
ATOM 615 C CA . ARG A 1 77 ? -23.743 -22.766 58.620 1.00 88.39 77 ARG A CA 1
ATOM 616 C C . ARG A 1 77 ? -23.709 -21.273 58.914 1.00 80.51 77 ARG A C 1
ATOM 617 O O . ARG A 1 77 ? -23.709 -20.472 57.972 1.00 78.93 77 ARG A O 1
ATOM 625 N N . VAL A 1 78 ? -23.681 -20.879 60.185 1.00 76.06 78 VAL A N 1
ATOM 626 C CA . VAL A 1 78 ? -23.638 -19.464 60.537 1.00 68.37 78 VAL A CA 1
ATOM 627 C C . VAL A 1 78 ? -22.239 -18.930 60.259 1.00 65.04 78 VAL A C 1
ATOM 628 O O . VAL A 1 78 ? -21.255 -19.373 60.863 1.00 66.65 78 VAL A O 1
ATOM 632 N N . THR A 1 79 ? -22.143 -17.976 59.338 1.00 58.92 79 THR A N 1
ATOM 633 C CA . THR A 1 79 ? -20.859 -17.379 59.002 1.00 51.52 79 THR A CA 1
ATOM 634 C C . THR A 1 79 ? -20.505 -16.300 60.017 1.00 47.15 79 THR A C 1
ATOM 635 O O . THR A 1 79 ? -21.317 -15.415 60.305 1.00 44.81 79 THR A O 1
ATOM 639 N N . LYS A 1 80 ? -19.299 -16.384 60.566 1.00 46.89 80 LYS A N 1
ATOM 640 C CA . LYS A 1 80 ? -18.783 -15.396 61.500 1.00 44.74 80 LYS A CA 1
ATOM 641 C C . LYS A 1 80 ? -17.764 -14.503 60.803 1.00 42.22 80 LYS A C 1
ATOM 642 O O . LYS A 1 80 ? -17.248 -14.827 59.731 1.00 40.12 80 LYS A O 1
ATOM 648 N N . TYR A 1 81 ? -17.475 -13.364 61.429 1.00 44.64 81 TYR A N 1
ATOM 649 C CA . TYR A 1 81 ? -16.627 -12.342 60.825 1.00 41.80 81 TYR A CA 1
ATOM 650 C C . TYR A 1 81 ? -15.559 -11.906 61.814 1.00 44.96 81 TYR A C 1
ATOM 651 O O . TYR A 1 81 ? -15.877 -11.493 62.934 1.00 47.96 81 TYR A O 1
ATOM 660 N N . GLU A 1 82 ? -14.299 -12.001 61.399 1.00 43.51 82 GLU A N 1
ATOM 661 C CA . GLU A 1 82 ? -13.166 -11.477 62.146 1.00 42.86 82 GLU A CA 1
ATOM 662 C C . GLU A 1 82 ? -12.623 -10.240 61.444 1.00 41.00 82 GLU A C 1
ATOM 663 O O . GLU A 1 82 ? -12.905 -9.993 60.268 1.00 46.65 82 GLU A O 1
ATOM 669 N N . GLN A 1 83 ? -11.835 -9.459 62.176 1.00 44.51 83 GLN A N 1
ATOM 670 C CA . GLN A 1 83 ? -11.302 -8.214 61.644 1.00 41.85 83 GLN A CA 1
ATOM 671 C C . GLN A 1 83 ? -9.912 -8.441 61.058 1.00 44.84 83 GLN A C 1
ATOM 672 O O . GLN A 1 83 ? -9.047 -9.052 61.695 1.00 40.30 83 GLN A O 1
ATOM 678 N N . ARG A 1 84 ? -9.721 -7.972 59.827 1.00 46.46 84 ARG A N 1
ATOM 679 C CA . ARG A 1 84 ? -8.419 -7.914 59.180 1.00 46.75 84 ARG A CA 1
ATOM 680 C C . ARG A 1 84 ? -7.807 -6.525 59.272 1.00 39.80 84 ARG A C 1
ATOM 681 O O . ARG A 1 84 ? -6.807 -6.248 58.601 1.00 37.74 84 ARG A O 1
ATOM 689 N N . PHE A 1 85 ? -8.388 -5.650 60.095 1.00 41.13 85 PHE A N 1
ATOM 690 C CA . PHE A 1 85 ? -8.018 -4.240 60.080 1.00 35.80 85 PHE A CA 1
ATOM 691 C C . PHE A 1 85 ? -6.635 -4.011 60.677 1.00 40.75 85 PHE A C 1
ATOM 692 O O . PHE A 1 85 ? -5.859 -3.201 60.157 1.00 41.84 85 PHE A O 1
ATOM 700 N N . CYS A 1 86 ? -6.304 -4.709 61.762 1.00 40.41 86 CYS A N 1
ATOM 701 C CA . CYS A 1 86 ? -5.015 -4.505 62.406 1.00 40.57 86 CYS A CA 1
ATOM 702 C C . CYS A 1 86 ? -4.543 -5.799 63.051 1.00 38.93 86 CYS A C 1
ATOM 703 O O . CYS A 1 86 ? -5.344 -6.679 63.380 1.00 40.25 86 CYS A O 1
ATOM 706 N N . ASN A 1 87 ? -3.221 -5.901 63.212 1.00 38.16 87 ASN A N 1
ATOM 707 C CA . ASN A 1 87 ? -2.578 -7.002 63.931 1.00 42.74 87 ASN A CA 1
ATOM 708 C C . ASN A 1 87 ? -2.966 -8.361 63.349 1.00 44.52 87 ASN A C 1
ATOM 709 O O . ASN A 1 87 ? -3.330 -9.293 64.069 1.00 42.90 87 ASN A O 1
ATOM 714 N N . SER A 1 88 ? -2.886 -8.466 62.027 1.00 47.93 88 SER A N 1
ATOM 715 C CA . SER A 1 88 ? -3.061 -9.728 61.331 1.00 54.29 88 SER A CA 1
ATOM 716 C C . SER A 1 88 ? -1.695 -10.246 60.890 1.00 64.96 88 SER A C 1
ATOM 717 O O . SER A 1 88 ? -0.651 -9.673 61.210 1.00 64.92 88 SER A O 1
ATOM 720 N N . GLU A 1 89 ? -1.696 -11.346 60.142 1.00 72.91 89 GLU A N 1
ATOM 721 C CA . GLU A 1 89 ? -0.420 -11.943 59.766 1.00 88.10 89 GLU A CA 1
ATOM 722 C C . GLU A 1 89 ? 0.141 -11.339 58.481 1.00 91.51 89 GLU A C 1
ATOM 723 O O . GLU A 1 89 ? 1.318 -10.962 58.435 1.00 95.49 89 GLU A O 1
ATOM 729 N N . PHE A 1 90 ? -0.681 -11.231 57.431 1.00 87.99 90 PHE A N 1
ATOM 730 C CA . PHE A 1 90 ? -0.217 -10.594 56.201 1.00 90.52 90 PHE A CA 1
ATOM 731 C C . PHE A 1 90 ? -0.282 -9.072 56.288 1.00 89.69 90 PHE A C 1
ATOM 732 O O . PHE A 1 90 ? 0.562 -8.379 55.708 1.00 92.81 90 PHE A O 1
ATOM 740 N N . GLY A 1 91 ? -1.286 -8.536 56.983 1.00 82.17 91 GLY A N 1
ATOM 741 C CA . GLY A 1 91 ? -1.451 -7.094 57.041 1.00 73.68 91 GLY A CA 1
ATOM 742 C C . GLY A 1 91 ? -0.278 -6.412 57.715 1.00 74.38 91 GLY A C 1
ATOM 743 O O . GLY A 1 91 ? 0.412 -6.991 58.556 1.00 81.15 91 GLY A O 1
ATOM 744 N N . ASP A 1 92 ? -0.050 -5.156 57.328 1.00 69.95 92 ASP A N 1
ATOM 745 C CA . ASP A 1 92 ? 1.083 -4.385 57.824 1.00 71.74 92 ASP A CA 1
ATOM 746 C C . ASP A 1 92 ? 0.740 -3.473 58.996 1.00 65.19 92 ASP A C 1
ATOM 747 O O . ASP A 1 92 ? 1.642 -3.109 59.759 1.00 70.70 92 ASP A O 1
ATOM 752 N N . LEU A 1 93 ? -0.526 -3.096 59.157 1.00 53.60 93 LEU A N 1
ATOM 753 C CA . LEU A 1 93 ? -0.914 -2.178 60.224 1.00 43.63 93 LEU A CA 1
ATOM 754 C C . LEU A 1 93 ? -0.837 -2.888 61.569 1.00 48.64 93 LEU A C 1
ATOM 755 O O . LEU A 1 93 ? -1.626 -3.798 61.848 1.00 53.67 93 LEU A O 1
ATOM 760 N N . LYS A 1 94 ? 0.110 -2.474 62.404 1.00 51.16 94 LYS A N 1
ATOM 761 C CA . LYS A 1 94 ? 0.264 -2.996 63.754 1.00 46.07 94 LYS A CA 1
ATOM 762 C C . LYS A 1 94 ? -0.135 -1.915 64.748 1.00 42.65 94 LYS A C 1
ATOM 763 O O . LYS A 1 94 ? 0.291 -0.762 64.621 1.00 41.63 94 LYS A O 1
ATOM 769 N N . LEU A 1 95 ? -0.954 -2.285 65.729 1.00 36.40 95 LEU A N 1
ATOM 770 C CA . LEU A 1 95 ? -1.442 -1.348 66.731 1.00 35.83 95 LEU A CA 1
ATOM 771 C C . LEU A 1 95 ? -1.334 -1.979 68.111 1.00 38.69 95 LEU A C 1
ATOM 772 O O . LEU A 1 95 ? -1.711 -3.140 68.297 1.00 42.04 95 LEU A O 1
ATOM 777 N N . SER A 1 96 ? -0.822 -1.213 69.071 1.00 36.49 96 SER A N 1
ATOM 778 C CA . SER A 1 96 ? -0.791 -1.666 70.451 1.00 37.54 96 SER A CA 1
ATOM 779 C C . SER A 1 96 ? -2.208 -1.733 71.013 1.00 36.53 96 SER A C 1
ATOM 780 O O . SER A 1 96 ? -3.173 -1.257 70.406 1.00 29.56 96 SER A O 1
ATOM 783 N N . ALA A 1 97 ? -2.328 -2.339 72.197 1.00 42.78 97 ALA A N 1
ATOM 784 C CA . ALA A 1 97 ? -3.628 -2.415 72.855 1.00 38.57 97 ALA A CA 1
ATOM 785 C C . ALA A 1 97 ? -4.177 -1.024 73.145 1.00 35.64 97 ALA A C 1
ATOM 786 O O . ALA A 1 97 ? -5.390 -0.796 73.063 1.00 32.94 97 ALA A O 1
ATOM 788 N N . ALA A 1 98 ? -3.295 -0.077 73.477 1.00 40.94 98 ALA A N 1
ATOM 789 C CA . ALA A 1 98 ? -3.733 1.295 73.707 1.00 41.51 98 ALA A CA 1
ATOM 790 C C . ALA A 1 98 ? -4.154 1.966 72.406 1.00 35.65 98 ALA A C 1
ATOM 791 O O . ALA A 1 98 ? -5.121 2.736 72.384 1.00 32.30 98 ALA A O 1
ATOM 793 N N . GLU A 1 99 ? -3.441 1.687 71.311 1.00 32.65 99 GLU A N 1
ATOM 794 C CA . GLU A 1 99 ? -3.796 2.285 70.027 1.00 30.15 99 GLU A CA 1
ATOM 795 C C . GLU A 1 99 ? -5.093 1.698 69.485 1.00 33.30 99 GLU A C 1
ATOM 796 O O . GLU A 1 99 ? -5.921 2.424 68.922 1.00 36.64 99 GLU A O 1
ATOM 802 N N . VAL A 1 100 ? -5.286 0.386 69.643 1.00 33.76 100 VAL A N 1
ATOM 803 C CA . VAL A 1 100 ? -6.542 -0.237 69.231 1.00 29.03 100 VAL A CA 1
ATOM 804 C C . VAL A 1 100 ? -7.709 0.358 70.007 1.00 35.17 100 VAL A C 1
ATOM 805 O O . VAL A 1 100 ? -8.764 0.663 69.436 1.00 37.43 100 VAL A O 1
ATOM 809 N N . ALA A 1 101 ? -7.533 0.544 71.318 1.00 33.35 101 ALA A N 1
ATOM 810 C CA . ALA A 1 101 ? -8.603 1.095 72.145 1.00 31.75 101 ALA A CA 1
ATOM 811 C C . ALA A 1 101 ? -8.975 2.508 71.712 1.00 27.31 101 ALA A C 1
ATOM 812 O O . ALA A 1 101 ? -10.162 2.851 71.644 1.00 28.30 101 ALA A O 1
ATOM 814 N N . LEU A 1 102 ? -7.978 3.344 71.418 1.00 24.15 102 LEU A N 1
ATOM 815 C CA . LEU A 1 102 ? -8.272 4.730 71.068 1.00 32.85 102 LEU A CA 1
ATOM 816 C C . LEU A 1 102 ? -8.874 4.838 69.673 1.00 36.06 102 LEU A C 1
ATOM 817 O O . LEU A 1 102 ? -9.802 5.625 69.452 1.00 32.86 102 LEU A O 1
ATOM 822 N N . ILE A 1 103 ? -8.361 4.061 68.718 1.00 21.57 103 ILE A N 1
ATOM 823 C CA . ILE A 1 103 ? -8.879 4.134 67.357 1.00 29.09 103 ILE A CA 1
ATOM 824 C C . ILE A 1 103 ? -10.302 3.593 67.299 1.00 29.25 103 ILE A C 1
ATOM 825 O O . ILE A 1 103 ? -11.165 4.150 66.609 1.00 34.06 103 ILE A O 1
ATOM 830 N N . THR A 1 104 ? -10.578 2.518 68.041 1.00 32.11 104 THR A N 1
ATOM 831 C CA . THR A 1 104 ? -11.923 1.947 68.056 1.00 32.98 104 THR A CA 1
ATOM 832 C C . THR A 1 104 ? -12.935 2.941 68.612 1.00 34.63 104 THR A C 1
ATOM 833 O O . THR A 1 104 ? -14.008 3.144 68.031 1.00 40.75 104 THR A O 1
ATOM 837 N N . THR A 1 105 ? -12.610 3.572 69.743 1.00 35.06 105 THR A N 1
ATOM 838 C CA . THR A 1 105 ? -13.512 4.567 70.314 1.00 31.17 105 THR A CA 1
ATOM 839 C C . THR A 1 105 ? -13.682 5.762 69.385 1.00 27.27 105 THR A C 1
ATOM 840 O O . THR A 1 105 ? -14.764 6.358 69.332 1.00 30.44 105 THR A O 1
ATOM 844 N N . LEU A 1 106 ? -12.634 6.121 68.639 1.00 26.83 106 LEU A N 1
ATOM 845 C CA . LEU A 1 106 ? -12.757 7.210 67.676 1.00 34.44 106 LEU A CA 1
ATOM 846 C C . LEU A 1 106 ? -13.612 6.798 66.484 1.00 33.91 106 LEU A C 1
ATOM 847 O O . LEU A 1 106 ? -14.388 7.606 65.961 1.00 36.58 106 LEU A O 1
ATOM 852 N N . LEU A 1 107 ? -13.486 5.544 66.040 1.00 33.77 107 LEU A N 1
ATOM 853 C CA . LEU A 1 107 ? -14.317 5.061 64.941 1.00 30.59 107 LEU A CA 1
ATOM 854 C C . LEU A 1 107 ? -15.790 5.040 65.330 1.00 34.46 107 LEU A C 1
ATOM 855 O O . LEU A 1 107 ? -16.662 5.357 64.511 1.00 37.28 107 LEU A O 1
ATOM 860 N N . LEU A 1 108 ? -16.087 4.681 66.579 1.00 34.66 108 LEU A N 1
ATOM 861 C CA . LEU A 1 108 ? -17.463 4.448 66.998 1.00 36.44 108 LEU A CA 1
ATOM 862 C C . LEU A 1 108 ? -18.181 5.706 67.469 1.00 33.47 108 LEU A C 1
ATOM 863 O O . LEU A 1 108 ? -19.411 5.777 67.360 1.00 35.18 108 LEU A O 1
ATOM 868 N N . ARG A 1 109 ? -17.459 6.701 67.997 1.00 30.48 109 ARG A N 1
ATOM 869 C CA . ARG A 1 109 ? -18.115 7.859 68.592 1.00 42.21 109 ARG A CA 1
ATOM 870 C C . ARG A 1 109 ? -17.573 9.195 68.090 1.00 48.11 109 ARG A C 1
ATOM 871 O O . ARG A 1 109 ? -17.888 10.234 68.681 1.00 56.94 109 ARG A O 1
ATOM 879 N N . GLY A 1 110 ? -16.772 9.202 67.028 1.00 40.89 110 GLY A N 1
ATOM 880 C CA . GLY A 1 110 ? -16.406 10.449 66.384 1.00 37.21 110 GLY A CA 1
ATOM 881 C C . GLY A 1 110 ? -15.332 11.233 67.119 1.00 35.77 110 GLY A C 1
ATOM 882 O O . GLY A 1 110 ? -14.575 10.712 67.946 1.00 31.02 110 GLY A O 1
ATOM 883 N N . ALA A 1 111 ? -15.277 12.525 66.795 1.00 37.57 111 ALA A N 1
ATOM 884 C CA . ALA A 1 111 ? -14.257 13.417 67.336 1.00 44.52 111 ALA A CA 1
ATOM 885 C C . ALA A 1 111 ? -14.380 13.523 68.851 1.00 51.68 111 ALA A C 1
ATOM 886 O O . ALA A 1 111 ? -15.441 13.881 69.373 1.00 39.78 111 ALA A O 1
ATOM 888 N N . GLN A 1 112 ? -13.294 13.215 69.558 1.00 46.24 112 GLN A N 1
ATOM 889 C CA . GLN A 1 112 ? -13.335 13.153 71.011 1.00 47.38 112 GLN A CA 1
ATOM 890 C C . GLN A 1 112 ? -12.058 13.717 71.619 1.00 50.02 112 GLN A C 1
ATOM 891 O O . GLN A 1 112 ? -11.013 13.808 70.973 1.00 44.52 112 GLN A O 1
ATOM 897 N N . THR A 1 113 ? -12.169 14.073 72.890 1.00 56.75 113 THR A N 1
ATOM 898 C CA . THR A 1 113 ? -11.176 14.692 73.757 1.00 61.69 113 THR A CA 1
ATOM 899 C C . THR A 1 113 ? -10.333 13.614 74.445 1.00 57.63 113 THR A C 1
ATOM 900 O O . THR A 1 113 ? -10.827 12.510 74.692 1.00 50.50 113 THR A O 1
ATOM 904 N N . PRO A 1 114 ? -9.048 13.882 74.719 1.00 54.68 114 PRO A N 1
ATOM 905 C CA . PRO A 1 114 ? -8.251 12.910 75.489 1.00 53.22 114 PRO A CA 1
ATOM 906 C C . PRO A 1 114 ? -8.880 12.524 76.815 1.00 56.64 114 PRO A C 1
ATOM 907 O O . PRO A 1 114 ? -8.909 11.336 77.158 1.00 63.35 114 PRO A O 1
ATOM 911 N N . GLY A 1 115 ? -9.378 13.499 77.578 1.00 53.20 115 GLY A N 1
ATOM 912 C CA . GLY A 1 115 ? -10.087 13.173 78.802 1.00 57.58 115 GLY A CA 1
ATOM 913 C C . GLY A 1 115 ? -11.353 12.383 78.550 1.00 51.73 115 GLY A C 1
ATOM 914 O O . GLY A 1 115 ? -11.739 11.540 79.365 1.00 63.50 115 GLY A O 1
ATOM 915 N N . GLU A 1 116 ? -12.016 12.640 77.422 1.00 49.37 116 GLU A N 1
ATOM 916 C CA . GLU A 1 116 ? -13.161 11.825 77.034 1.00 52.38 116 GLU A CA 1
ATOM 917 C C . GLU A 1 116 ? -12.722 10.413 76.670 1.00 50.84 116 GLU A C 1
ATOM 918 O O . GLU A 1 116 ? -13.275 9.431 77.177 1.00 52.90 116 GLU A O 1
ATOM 924 N N . LEU A 1 117 ? -11.716 10.297 75.796 1.00 46.56 117 LEU A N 1
ATOM 925 C CA . LEU A 1 117 ? -11.290 8.991 75.304 1.00 43.80 117 LEU A CA 1
ATOM 926 C C . LEU A 1 117 ? -10.846 8.074 76.434 1.00 48.69 117 LEU A C 1
ATOM 927 O O . LEU A 1 117 ? -11.038 6.858 76.354 1.00 48.92 117 LEU A O 1
ATOM 932 N N . ARG A 1 118 ? -10.259 8.629 77.492 1.00 53.66 118 ARG A N 1
ATOM 933 C CA . ARG A 1 118 ? -9.782 7.781 78.579 1.00 59.65 118 ARG A CA 1
ATOM 934 C C . ARG A 1 118 ? -10.927 7.079 79.289 1.00 62.24 118 ARG A C 1
ATOM 935 O O . ARG A 1 118 ? -10.806 5.906 79.664 1.00 60.29 118 ARG A O 1
ATOM 943 N N . SER A 1 119 ? -12.009 7.810 79.559 1.00 63.85 119 SER A N 1
ATOM 944 C CA . SER A 1 119 ? -13.133 7.220 80.274 1.00 62.52 119 SER A CA 1
ATOM 945 C C . SER A 1 119 ? -13.856 6.192 79.414 1.00 55.16 119 SER A C 1
ATOM 946 O O . SER A 1 119 ? -14.361 5.189 79.930 1.00 61.91 119 SER A O 1
ATOM 949 N N . ARG A 1 120 ? -13.911 6.423 78.102 1.00 45.36 120 ARG A N 1
ATOM 950 C CA . ARG A 1 120 ? -14.737 5.620 77.210 1.00 50.09 120 ARG A CA 1
ATOM 951 C C . ARG A 1 120 ? -13.991 4.460 76.565 1.00 45.55 120 ARG A C 1
ATOM 952 O O . ARG A 1 120 ? -14.636 3.528 76.071 1.00 37.32 120 ARG A O 1
ATOM 960 N N . ALA A 1 121 ? -12.659 4.491 76.559 1.00 43.07 121 ALA A N 1
ATOM 961 C CA . ALA A 1 121 ? -11.855 3.410 76.007 1.00 41.11 121 ALA A CA 1
ATOM 962 C C . ALA A 1 121 ? -11.198 2.563 77.088 1.00 46.37 121 ALA A C 1
ATOM 963 O O . ALA A 1 121 ? -10.343 1.727 76.773 1.00 47.58 121 ALA A O 1
ATOM 965 N N . ALA A 1 122 ? -11.580 2.753 78.354 1.00 49.48 122 ALA A N 1
ATOM 966 C CA . ALA A 1 122 ? -10.933 2.029 79.442 1.00 54.82 122 ALA A CA 1
ATOM 967 C C . ALA A 1 122 ? -11.204 0.532 79.372 1.00 51.11 122 ALA A C 1
ATOM 968 O O . ALA A 1 122 ? -10.330 -0.269 79.721 1.00 53.75 122 ALA A O 1
ATOM 970 N N . ARG A 1 123 ? -12.397 0.133 78.925 1.00 50.55 123 ARG A N 1
ATOM 971 C CA . ARG A 1 123 ? -12.719 -1.288 78.856 1.00 50.40 123 ARG A CA 1
ATOM 972 C C . ARG A 1 123 ? -11.929 -2.006 77.770 1.00 38.26 123 ARG A C 1
ATOM 973 O O . ARG A 1 123 ? -11.868 -3.240 77.779 1.00 47.13 123 ARG A O 1
ATOM 981 N N . MET A 1 124 ? -11.328 -1.268 76.837 1.00 34.32 124 MET A N 1
ATOM 982 C CA . MET A 1 124 ? -10.404 -1.854 75.876 1.00 37.80 124 MET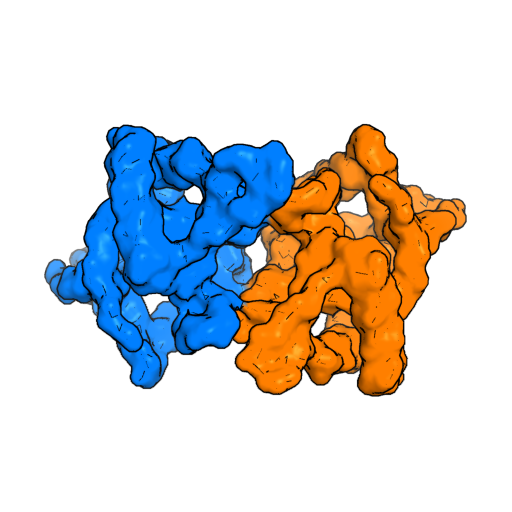 A CA 1
ATOM 983 C C . MET A 1 124 ? -8.944 -1.627 76.245 1.00 36.74 124 MET A C 1
ATOM 984 O O . MET A 1 124 ? -8.079 -2.370 75.769 1.00 37.61 124 MET A O 1
ATOM 989 N N . TYR A 1 125 ? -8.657 -0.625 77.080 1.00 34.38 125 TYR A N 1
ATOM 990 C CA . TYR A 1 125 ? -7.325 -0.411 77.635 1.00 39.82 125 TYR A CA 1
ATOM 991 C C . TYR A 1 125 ? -7.382 0.597 78.776 1.00 48.90 125 TYR A C 1
ATOM 992 O O . TYR A 1 125 ? -7.760 1.754 78.569 1.00 52.60 125 TYR A O 1
ATOM 1001 N N . GLU A 1 126 ? -7.004 0.172 79.979 1.00 54.12 126 GLU A N 1
ATOM 1002 C CA . GLU A 1 126 ? -6.934 1.077 81.120 1.00 62.56 126 GLU A CA 1
ATOM 1003 C C . GLU A 1 126 ? -5.633 1.869 81.059 1.00 64.93 126 GLU A C 1
ATOM 1004 O O . GLU A 1 126 ? -4.543 1.293 81.158 1.00 69.02 126 GLU A O 1
ATOM 1010 N N . PHE A 1 127 ? -5.745 3.184 80.896 1.00 59.65 127 PHE A N 1
ATOM 1011 C CA . PHE A 1 127 ? -4.572 4.040 80.809 1.00 59.11 127 PHE A CA 1
ATOM 1012 C C . PHE A 1 127 ? -4.072 4.407 82.200 1.00 65.44 127 PHE A C 1
ATOM 1013 O O . PHE A 1 127 ? -4.863 4.639 83.119 1.00 69.42 127 PHE A O 1
ATOM 1021 N N . SER A 1 128 ? -2.746 4.449 82.352 1.00 65.56 128 SER A N 1
ATOM 1022 C CA . SER A 1 128 ? -2.158 4.812 83.638 1.00 67.76 128 SER A CA 1
ATOM 1023 C C . SER A 1 128 ? -2.508 6.250 84.000 1.00 70.90 128 SER A C 1
ATOM 1024 O O . SER A 1 128 ? -3.159 6.511 85.019 1.00 72.10 128 SER A O 1
ATOM 1027 N N . ASP A 1 129 ? -2.078 7.198 83.167 1.00 74.99 129 ASP A N 1
ATOM 1028 C CA A ASP A 1 129 ? -2.447 8.595 83.329 0.50 77.33 129 ASP A CA 1
ATOM 1029 C CA B ASP A 1 129 ? -2.403 8.606 83.324 0.50 77.39 129 ASP A CA 1
ATOM 1030 C C . ASP A 1 129 ? -2.838 9.170 81.977 1.00 80.79 129 ASP A C 1
ATOM 1031 O O . ASP A 1 129 ? -2.635 8.554 80.929 1.00 87.60 129 ASP A O 1
ATOM 1040 N N . MET A 1 130 ? -3.423 10.367 82.017 1.00 84.18 130 MET A N 1
ATOM 1041 C CA A MET A 1 130 ? -3.838 11.032 80.789 0.50 81.26 130 MET A CA 1
ATOM 1042 C CA B MET A 1 130 ? -3.837 11.033 80.789 0.50 81.27 130 MET A CA 1
ATOM 1043 C C . MET A 1 130 ? -2.657 11.325 79.873 1.00 77.00 130 MET A C 1
ATOM 1044 O O . MET A 1 130 ? -2.854 11.535 78.670 1.00 70.93 130 MET A O 1
ATOM 1053 N N . ALA A 1 131 ? -1.436 11.343 80.415 1.00 83.36 131 ALA A N 1
ATOM 1054 C CA . ALA A 1 131 ? -0.260 11.447 79.562 1.00 79.89 131 ALA A CA 1
ATOM 1055 C C . ALA A 1 131 ? -0.151 10.245 78.638 1.00 74.38 131 ALA A C 1
ATOM 1056 O O . ALA A 1 131 ? 0.302 10.382 77.497 1.00 72.19 131 ALA A O 1
ATOM 1058 N N . GLU A 1 132 ? -0.560 9.063 79.111 1.00 70.57 132 GLU A N 1
ATOM 1059 C CA . GLU A 1 132 ? -0.627 7.894 78.238 1.00 64.78 132 GLU A CA 1
ATOM 1060 C C . GLU A 1 132 ? -1.625 8.111 77.108 1.00 57.87 132 GLU A C 1
ATOM 1061 O O . GLU A 1 132 ? -1.373 7.720 75.962 1.00 57.27 132 GLU A O 1
ATOM 1067 N N . VAL A 1 133 ? -2.768 8.729 77.413 1.00 51.31 133 VAL A N 1
ATOM 1068 C CA . VAL A 1 133 ? -3.770 8.990 76.383 1.00 51.36 133 VAL A CA 1
ATOM 1069 C C . VAL A 1 133 ? -3.211 9.942 75.334 1.00 54.41 133 VAL A C 1
ATOM 1070 O O . VAL A 1 133 ? -3.329 9.705 74.126 1.00 49.34 133 VAL A O 1
ATOM 1074 N N . GLU A 1 134 ? -2.578 11.029 75.783 1.00 53.86 134 GLU A N 1
ATOM 1075 C CA . GLU A 1 134 ? -2.000 11.987 74.849 1.00 56.00 134 GLU A CA 1
ATOM 1076 C C . GLU A 1 134 ? -0.756 11.431 74.167 1.00 56.34 134 GLU A C 1
ATOM 1077 O O . GLU A 1 134 ? -0.483 11.773 73.011 1.00 60.41 134 GLU A O 1
ATOM 1083 N N . LEU A 1 135 ? 0.008 10.580 74.858 1.00 62.11 135 LEU A N 1
ATOM 1084 C CA . LEU A 1 135 ? 1.161 9.947 74.222 1.00 66.93 135 LEU A CA 1
ATOM 1085 C C . LEU A 1 135 ? 0.722 8.993 73.120 1.00 65.68 135 LEU A C 1
ATOM 1086 O O . LEU A 1 135 ? 1.313 8.976 72.034 1.00 70.28 135 LEU A O 1
ATOM 1091 N N . THR A 1 136 ? -0.315 8.192 73.381 1.00 57.63 136 THR A N 1
ATOM 1092 C CA . THR A 1 136 ? -0.816 7.274 72.364 1.00 51.73 136 THR A CA 1
ATOM 1093 C C . THR A 1 136 ? -1.380 8.031 71.170 1.00 50.98 136 THR A C 1
ATOM 1094 O O . THR A 1 136 ? -1.146 7.651 70.017 1.00 58.06 136 THR A O 1
ATOM 1098 N N . LEU A 1 137 ? -2.126 9.109 71.426 1.00 50.45 137 LEU A N 1
ATOM 1099 C CA . LEU A 1 137 ? -2.658 9.914 70.332 1.00 51.42 137 LEU A CA 1
ATOM 1100 C C . LEU A 1 137 ? -1.537 10.570 69.537 1.00 48.85 137 LEU A C 1
ATOM 1101 O O . LEU A 1 137 ? -1.557 10.567 68.301 1.00 45.85 137 LEU A O 1
ATOM 1106 N N . GLU A 1 138 ? -0.543 11.134 70.230 1.00 57.37 138 GLU A N 1
ATOM 1107 C CA . GLU A 1 138 ? 0.576 11.758 69.531 1.00 69.02 138 GLU A CA 1
ATOM 1108 C C . GLU A 1 138 ? 1.406 10.730 68.773 1.00 65.66 138 GLU A C 1
ATOM 1109 O O . GLU A 1 138 ? 2.043 11.071 67.770 1.00 65.64 138 GLU A O 1
ATOM 1115 N N . GLN A 1 139 ? 1.421 9.478 69.237 1.00 58.45 139 GLN A N 1
ATOM 1116 C CA A GLN A 1 139 ? 2.088 8.428 68.477 0.50 54.80 139 GLN A CA 1
ATOM 1117 C CA B GLN A 1 139 ? 2.079 8.414 68.483 0.50 54.80 139 GLN A CA 1
ATOM 1118 C C . GLN A 1 139 ? 1.384 8.193 67.147 1.00 51.61 139 GLN A C 1
ATOM 1119 O O . GLN A 1 139 ? 2.024 8.176 66.090 1.00 55.47 139 GLN A O 1
ATOM 1130 N N . LEU A 1 140 ? 0.059 8.026 67.181 1.00 42.85 140 LEU A N 1
ATOM 1131 C CA . LEU A 1 140 ? -0.716 7.769 65.973 1.00 37.64 140 LEU A CA 1
ATOM 1132 C C . LEU A 1 140 ? -0.597 8.889 64.948 1.00 41.01 140 LEU A C 1
ATOM 1133 O O . LEU A 1 140 ? -0.816 8.648 63.755 1.00 36.53 140 LEU A O 1
ATOM 1138 N N . ALA A 1 141 ? -0.252 10.103 65.376 1.00 46.00 141 ALA A N 1
ATOM 1139 C CA . ALA A 1 141 ? -0.122 11.220 64.450 1.00 42.85 141 ALA A CA 1
ATOM 1140 C C . ALA A 1 141 ? 1.269 11.333 63.844 1.00 45.95 141 ALA A C 1
ATOM 1141 O O . ALA A 1 141 ? 1.411 11.872 62.741 1.00 48.06 141 ALA A O 1
ATOM 1143 N N . ASN A 1 142 ? 2.298 10.834 64.530 1.00 52.88 142 ASN A N 1
ATOM 1144 C CA . ASN A 1 142 ? 3.677 10.989 64.086 1.00 62.99 142 ASN A CA 1
ATOM 1145 C C . ASN A 1 142 ? 4.270 9.720 63.491 1.00 59.88 142 ASN A C 1
ATOM 1146 O O . ASN A 1 142 ? 5.431 9.736 63.070 1.00 67.50 142 ASN A O 1
ATOM 1151 N N . ARG A 1 143 ? 3.513 8.626 63.445 1.00 52.19 143 ARG A N 1
ATOM 1152 C CA . ARG A 1 143 ? 4.017 7.396 62.850 1.00 55.10 143 ARG A CA 1
ATOM 1153 C C . ARG A 1 143 ? 4.265 7.587 61.359 1.00 54.75 143 ARG A C 1
ATOM 1154 O O . ARG A 1 143 ? 3.521 8.293 60.675 1.00 62.77 143 ARG A O 1
ATOM 1162 N N . GLU A 1 144 ? 5.319 6.944 60.852 1.00 57.07 144 GLU A N 1
ATOM 1163 C CA . GLU A 1 144 ? 5.682 7.096 59.448 1.00 61.78 144 GLU A CA 1
ATOM 1164 C C . GLU A 1 144 ? 4.866 6.208 58.517 1.00 62.82 144 GLU A C 1
ATOM 1165 O O . GLU A 1 144 ? 4.929 6.403 57.298 1.00 58.35 144 GLU A O 1
ATOM 1171 N N . ASP A 1 145 ? 4.106 5.246 59.046 1.00 64.83 145 ASP A N 1
ATOM 1172 C CA . ASP A 1 145 ? 3.164 4.498 58.221 1.00 70.51 145 ASP A CA 1
ATOM 1173 C C . ASP A 1 145 ? 1.862 5.255 57.996 1.00 82.33 145 ASP A C 1
ATOM 1174 O O . ASP A 1 145 ? 0.862 4.649 57.594 1.00 82.96 145 ASP A O 1
ATOM 1179 N N . GLY A 1 146 ? 1.860 6.562 58.244 1.00 95.68 146 GLY A N 1
ATOM 1180 C CA . GLY A 1 146 ? 0.710 7.393 57.994 1.00 91.39 146 GLY A CA 1
ATOM 1181 C C . GLY A 1 146 ? 0.142 7.989 59.264 1.00 89.85 146 GLY A C 1
ATOM 1182 O O . GLY A 1 146 ? 0.131 7.355 60.324 1.00 100.72 146 GLY A O 1
ATOM 1183 N N . PRO A 1 147 ? -0.327 9.234 59.186 1.00 71.41 147 PRO A N 1
ATOM 1184 C CA . PRO A 1 147 ? -1.056 9.823 60.319 1.00 56.19 147 PRO A CA 1
ATOM 1185 C C . PRO A 1 147 ? -2.401 9.131 60.478 1.00 48.09 147 PRO A C 1
ATOM 1186 O O . PRO A 1 147 ? -3.194 9.068 59.537 1.00 54.88 147 PRO A O 1
ATOM 1190 N N . PHE A 1 148 ? -2.646 8.593 61.669 1.00 43.85 148 PHE A N 1
ATO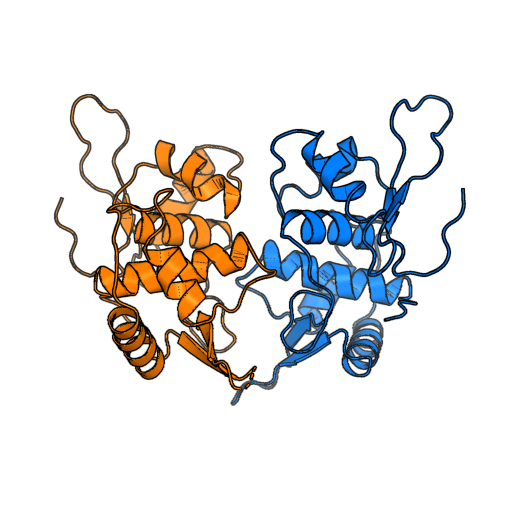M 1191 C CA . PHE A 1 148 ? -3.880 7.866 61.939 1.00 41.82 148 PHE A CA 1
ATOM 1192 C C . PHE A 1 148 ? -4.922 8.710 62.654 1.00 41.15 148 PHE A C 1
ATOM 1193 O O . PHE A 1 148 ? -6.119 8.539 62.403 1.00 42.98 148 PHE A O 1
ATOM 1201 N N . VAL A 1 149 ? -4.498 9.611 63.535 1.00 41.01 149 VAL A N 1
ATOM 1202 C CA . VAL A 1 149 ? -5.399 10.550 64.183 1.00 40.25 149 VAL A CA 1
ATOM 1203 C C . VAL A 1 149 ? -4.936 11.963 63.859 1.00 37.34 149 VAL A C 1
ATOM 1204 O O . VAL A 1 149 ? -3.776 12.207 63.519 1.00 33.30 149 VAL A O 1
ATOM 1208 N N . VAL A 1 150 ? -5.871 12.900 63.962 1.00 41.77 150 VAL A N 1
ATOM 1209 C CA . VAL A 1 150 ? -5.592 14.318 63.788 1.00 44.91 150 VAL A CA 1
ATOM 1210 C C . VAL A 1 150 ? -6.100 15.043 65.023 1.00 43.09 150 VAL A C 1
ATOM 1211 O O . VAL A 1 150 ? -7.125 14.662 65.598 1.00 38.89 150 VAL A O 1
ATOM 1215 N N . ARG A 1 151 ? -5.377 16.072 65.444 1.00 46.09 151 ARG A N 1
ATOM 1216 C CA . ARG A 1 151 ? -5.773 16.884 66.585 1.00 42.95 151 ARG A CA 1
ATOM 1217 C C . ARG A 1 151 ? -6.392 18.177 66.071 1.00 49.29 151 ARG A C 1
ATOM 1218 O O . ARG A 1 151 ? -5.752 18.923 65.322 1.00 58.85 151 ARG A O 1
ATOM 1226 N N . LEU A 1 152 ? -7.632 18.434 66.470 1.00 48.73 152 LEU A N 1
ATOM 1227 C CA . LEU A 1 152 ? -8.376 19.581 65.977 1.00 50.54 152 LEU A CA 1
ATOM 1228 C C . LEU A 1 152 ? -8.048 20.831 66.791 1.00 59.05 152 LEU A C 1
ATOM 1229 O O . LEU A 1 152 ? -7.353 20.783 67.809 1.00 62.69 152 LEU A O 1
ATOM 1234 N N . ALA A 1 153 ? -8.554 21.966 66.321 1.00 63.21 153 ALA A N 1
ATOM 1235 C CA . ALA A 1 153 ? -8.427 23.212 67.060 1.00 67.25 153 ALA A CA 1
ATOM 1236 C C . ALA A 1 153 ? -9.428 23.242 68.208 1.00 67.23 153 ALA A C 1
ATOM 1237 O O . ALA A 1 153 ? -10.512 22.657 68.131 1.00 63.12 153 ALA A O 1
ATOM 1239 N N . ARG A 1 154 ? -9.055 23.933 69.281 1.00 76.40 154 ARG A N 1
ATOM 1240 C CA . ARG A 1 154 ? -9.873 23.951 70.485 1.00 77.99 154 ARG A CA 1
ATOM 1241 C C . ARG A 1 154 ? -11.091 24.848 70.308 1.00 80.43 154 ARG A C 1
ATOM 1242 O O . ARG A 1 154 ? -10.999 25.948 69.757 1.00 78.86 154 ARG A O 1
ATOM 1250 N N . GLU A 1 155 ? -12.236 24.365 70.782 1.00 84.40 155 GLU A N 1
ATOM 1251 C CA . GLU A 1 155 ? -13.447 25.162 70.791 1.00 92.73 155 GLU A CA 1
ATOM 1252 C C . GLU A 1 155 ? -13.319 26.273 71.834 1.00 101.61 155 GLU A C 1
ATOM 1253 O O . GLU A 1 155 ? -12.477 26.190 72.731 1.00 104.03 155 GLU A O 1
ATOM 1259 N N . PRO A 1 156 ? -14.153 27.339 71.728 1.00 103.91 156 PRO A N 1
ATOM 1260 C CA . PRO A 1 156 ? -13.935 28.565 72.519 1.00 109.21 156 PRO A CA 1
ATOM 1261 C C . PRO A 1 156 ? -13.438 28.387 73.949 1.00 108.57 156 PRO A C 1
ATOM 1262 O O . PRO A 1 156 ? -12.361 28.885 74.292 1.00 112.10 156 PRO A O 1
ATOM 1266 N N . GLY A 1 157 ? -14.200 27.691 74.789 1.00 105.92 157 GLY A N 1
ATOM 1267 C CA . GLY A 1 157 ? -13.863 27.598 76.196 1.00 110.22 157 GLY A CA 1
ATOM 1268 C C . GLY A 1 157 ? -12.932 26.459 76.562 1.00 106.54 157 GLY A C 1
ATOM 1269 O O . GLY A 1 157 ? -12.249 26.533 77.586 1.00 110.78 157 GLY A O 1
ATOM 1270 N N . LYS A 1 158 ? -12.890 25.412 75.735 1.00 98.74 158 LYS A N 1
ATOM 1271 C CA . LYS A 1 158 ? -12.104 24.222 76.045 1.00 95.03 158 LYS A CA 1
ATOM 1272 C C . LYS A 1 158 ? -10.629 24.555 76.243 1.00 95.21 158 LYS A C 1
ATOM 1273 O O . LYS A 1 158 ? -10.068 25.423 75.567 1.00 95.12 158 LYS A O 1
ATOM 1279 N N . ARG A 1 159 ? -10.005 23.851 77.186 1.00 83.53 159 ARG A N 1
ATOM 1280 C CA . ARG A 1 159 ? -8.557 23.800 77.304 1.00 83.26 159 ARG A CA 1
ATOM 1281 C C . ARG A 1 159 ? -7.971 22.478 76.813 1.00 80.69 159 ARG A C 1
ATOM 1282 O O . ARG A 1 159 ? -6.744 22.306 76.821 1.00 79.09 159 ARG A O 1
ATOM 1290 N N . GLU A 1 160 ? -8.817 21.568 76.330 1.00 75.82 160 GLU A N 1
ATOM 1291 C CA . GLU A 1 160 ? -8.420 20.370 75.607 1.00 77.94 160 GLU A CA 1
ATOM 1292 C C . GLU A 1 160 ? -8.962 20.404 74.184 1.00 73.10 160 GLU A C 1
ATOM 1293 O O . GLU A 1 160 ? -10.038 20.948 73.920 1.00 72.46 160 GLU A O 1
ATOM 1299 N N . SER A 1 161 ? -8.196 19.821 73.270 1.00 68.81 161 SER A N 1
ATOM 1300 C CA . SER A 1 161 ? -8.595 19.681 71.879 1.00 67.28 161 SER A CA 1
ATOM 1301 C C . SER A 1 161 ? -9.174 18.292 71.643 1.00 50.66 161 SER A C 1
ATOM 1302 O O . SER A 1 161 ? -8.920 17.354 72.399 1.00 50.45 161 SER A O 1
ATOM 1305 N N . ARG A 1 162 ? -9.962 18.170 70.582 1.00 52.02 162 ARG A N 1
ATOM 1306 C CA . ARG A 1 162 ? -10.504 16.883 70.177 1.00 44.31 162 ARG A CA 1
ATOM 1307 C C . ARG A 1 162 ? -9.611 16.238 69.129 1.00 42.12 162 ARG A C 1
ATOM 1308 O O . ARG A 1 162 ? -8.960 16.918 68.331 1.00 41.85 162 ARG A O 1
ATOM 1316 N N . TYR A 1 163 ? -9.595 14.910 69.137 1.00 38.03 163 TYR A N 1
ATOM 1317 C CA . TYR A 1 163 ? -8.896 14.120 68.140 1.00 34.88 163 TYR A CA 1
ATOM 1318 C C . TYR A 1 163 ? -9.905 13.330 67.317 1.00 44.64 163 TYR A C 1
ATOM 1319 O O . TYR A 1 163 ? -10.981 12.968 67.802 1.00 44.99 163 TYR A O 1
ATOM 1328 N N . MET A 1 164 ? -9.550 13.073 66.061 1.00 49.82 164 MET A N 1
ATOM 1329 C CA . MET A 1 164 ? -10.386 12.285 65.168 1.00 45.43 164 MET A CA 1
ATOM 1330 C C . MET A 1 164 ? -9.497 11.398 64.311 1.00 42.13 164 MET A C 1
ATOM 1331 O O . MET A 1 164 ? -8.408 11.810 63.902 1.00 44.17 164 MET A O 1
ATOM 1336 N N . HIS A 1 165 ? -9.961 10.179 64.051 1.00 38.76 165 HIS A N 1
ATOM 1337 C CA . HIS A 1 165 ? -9.215 9.262 63.207 1.00 36.69 165 HIS A CA 1
ATOM 1338 C C . HIS A 1 165 ? -9.200 9.757 61.763 1.00 33.76 165 HIS A C 1
ATOM 1339 O O . HIS A 1 165 ? -10.004 10.601 61.357 1.00 36.83 165 HIS A O 1
ATOM 1346 N N . LEU A 1 166 ? -8.268 9.212 60.982 1.00 28.70 166 LEU A N 1
ATOM 1347 C CA . LEU A 1 166 ? -8.069 9.622 59.598 1.00 34.20 166 LEU A CA 1
ATOM 1348 C C . LEU A 1 166 ? -8.392 8.516 58.601 1.00 39.16 166 LEU A C 1
ATOM 1349 O O . LEU A 1 166 ? -8.081 8.656 57.413 1.00 50.15 166 LEU A O 1
ATOM 1354 N N . PHE A 1 167 ? -9.013 7.425 59.049 1.00 35.61 167 PHE A N 1
ATOM 1355 C CA . PHE A 1 167 ? -9.317 6.307 58.166 1.00 37.15 167 PHE A CA 1
ATOM 1356 C C . PHE A 1 167 ? -10.591 6.512 57.355 1.00 42.09 167 PHE A C 1
ATOM 1357 O O . PHE A 1 167 ? -10.891 5.684 56.488 1.00 49.80 167 PHE A O 1
ATOM 1365 N N . SER A 1 168 ? -11.341 7.585 57.607 1.00 38.81 168 SER A N 1
ATOM 1366 C CA . SER A 1 168 ? -12.534 7.904 56.836 1.00 43.70 168 SER A CA 1
ATOM 1367 C C . SER A 1 168 ? -12.300 9.044 55.852 1.00 51.77 168 SER A C 1
ATOM 1368 O O . SER A 1 168 ? -13.264 9.611 55.327 1.00 54.58 168 SER A O 1
ATOM 1371 N N . GLY A 1 169 ? -11.043 9.397 55.601 1.00 56.28 169 GLY A N 1
ATOM 1372 C CA . GLY A 1 169 ? -10.733 10.374 54.578 1.00 62.78 169 GLY A CA 1
ATOM 1373 C C . GLY A 1 169 ? -10.400 11.758 55.093 1.00 65.36 169 GLY A C 1
ATOM 1374 O O . GLY A 1 169 ? -9.506 11.929 55.928 1.00 63.22 169 GLY A O 1
ATOM 1375 N N . GLU A 1 170 ? -11.132 12.754 54.604 1.00 69.57 170 GLU A N 1
ATOM 1376 C CA A GLU A 1 170 ? -10.841 14.148 54.907 0.50 69.41 170 GLU A CA 1
ATOM 1377 C CA B GLU A 1 170 ? -10.850 14.150 54.900 0.50 69.43 170 GLU A CA 1
ATOM 1378 C C . GLU A 1 170 ? -11.510 14.579 56.203 1.00 71.93 170 GLU A C 1
ATOM 1379 O O . GLU A 1 170 ? -12.673 14.253 56.461 1.00 72.58 170 GLU A O 1
ATOM 1390 N N . VAL A 1 171 ? -10.752 15.347 56.976 1.00 78.33 171 VAL A N 1
ATOM 1391 C CA . VAL A 1 171 ? -11.141 15.916 58.249 1.00 84.08 171 VAL A CA 1
ATOM 1392 C C . VAL A 1 171 ? -10.798 17.405 58.209 1.00 95.15 171 VAL A C 1
ATOM 1393 O O . VAL A 1 171 ? -9.711 17.741 57.793 1.00 98.37 171 VAL A O 1
ATOM 1397 N N . GLU A 1 172 ? -11.691 18.281 58.684 1.00 99.61 172 GLU A N 1
ATOM 1398 C CA . GLU A 1 172 ? -11.446 19.714 58.658 1.00 94.89 172 GLU A CA 1
ATOM 1399 C C . GLU A 1 172 ? -11.703 20.289 60.045 1.00 90.89 172 GLU A C 1
ATOM 1400 O O . GLU A 1 172 ? -12.184 19.599 60.948 1.00 78.47 172 GLU A O 1
ATOM 1406 N N . ASP A 1 173 ? -11.363 21.563 60.214 1.00 100.00 173 ASP A N 1
ATOM 1407 C CA . ASP A 1 173 ? -11.633 22.261 61.467 1.00 101.03 173 ASP A CA 1
ATOM 1408 C C . ASP A 1 173 ? -12.816 23.213 61.321 1.00 98.70 173 ASP A C 1
ATOM 1409 O O . ASP A 1 173 ? -13.906 22.947 61.830 1.00 95.19 173 ASP A O 1
ATOM 1414 N N . MET B 1 1 ? -14.395 -31.480 77.794 1.00 113.76 1 MET B N 1
ATOM 1415 C CA . MET B 1 1 ? -13.310 -32.304 78.312 1.00 115.58 1 MET B CA 1
ATOM 1416 C C . MET B 1 1 ? -12.705 -31.688 79.571 1.00 111.66 1 MET B C 1
ATOM 1417 O O . MET B 1 1 ? -13.020 -30.553 79.930 1.00 106.90 1 MET B O 1
ATOM 1422 N N . LYS B 1 2 ? -11.837 -32.445 80.238 1.00 112.22 2 LYS B N 1
ATOM 1423 C CA . LYS B 1 2 ? -11.193 -32.007 81.466 1.00 108.97 2 LYS B CA 1
ATOM 1424 C C . LYS B 1 2 ? -9.687 -31.899 81.255 1.00 109.55 2 LYS B C 1
ATOM 1425 O O . LYS B 1 2 ? -9.097 -32.648 80.469 1.00 107.17 2 LYS B O 1
ATOM 1431 N N . TYR B 1 3 ? -9.074 -30.958 81.970 1.00 109.93 3 TYR B N 1
ATOM 1432 C CA . TYR B 1 3 ? -7.668 -30.619 81.814 1.00 103.88 3 TYR B CA 1
ATOM 1433 C C . TYR B 1 3 ? -6.899 -30.911 83.094 1.00 105.55 3 TYR B C 1
ATOM 1434 O O . TYR B 1 3 ? -7.405 -30.691 84.199 1.00 107.58 3 TYR B O 1
ATOM 1443 N N . GLN B 1 4 ? -5.664 -31.414 82.937 1.00 104.90 4 GLN B N 1
ATOM 1444 C CA . GLN B 1 4 ? -4.671 -31.440 84.009 1.00 109.50 4 GLN B CA 1
ATOM 1445 C C . GLN B 1 4 ? -3.327 -31.062 83.378 1.00 112.35 4 GLN B C 1
ATOM 1446 O O . GLN B 1 4 ? -2.421 -31.877 83.211 1.00 129.33 4 GLN B O 1
ATOM 1452 N N . LEU B 1 5 ? -3.203 -29.791 83.004 1.00 83.26 5 LEU B N 1
ATOM 1453 C CA . LEU B 1 5 ? -1.970 -29.302 82.407 1.00 61.06 5 LEU B CA 1
ATOM 1454 C C . LEU B 1 5 ? -0.855 -29.286 83.444 1.00 54.20 5 LEU B C 1
ATOM 1455 O O . LEU B 1 5 ? -1.053 -28.836 84.576 1.00 52.31 5 LEU B O 1
ATOM 1460 N N . THR B 1 6 ? 0.316 -29.784 83.057 1.00 46.93 6 THR B N 1
ATOM 1461 C CA . THR B 1 6 ? 1.477 -29.682 83.922 1.00 54.13 6 THR B CA 1
ATOM 1462 C C . THR B 1 6 ? 1.847 -28.213 84.118 1.00 57.41 6 THR B C 1
ATOM 1463 O O . THR B 1 6 ? 1.370 -27.320 83.413 1.00 64.33 6 THR B O 1
ATOM 1467 N N . ALA B 1 7 ? 2.712 -27.966 85.102 1.00 54.04 7 ALA B N 1
ATOM 1468 C CA . ALA B 1 7 ? 3.083 -26.594 85.418 1.00 61.98 7 ALA B CA 1
ATOM 1469 C C . ALA B 1 7 ? 3.828 -25.918 84.275 1.00 64.52 7 ALA B C 1
ATOM 1470 O O . ALA B 1 7 ? 3.816 -24.685 84.188 1.00 57.92 7 ALA B O 1
ATOM 1472 N N . LEU B 1 8 ? 4.471 -26.690 83.398 1.00 66.59 8 LEU B N 1
ATOM 1473 C CA . LEU B 1 8 ? 5.161 -26.095 82.261 1.00 62.25 8 LEU B CA 1
ATOM 1474 C C . LEU B 1 8 ? 4.173 -25.643 81.192 1.00 62.84 8 LEU B C 1
ATOM 1475 O O . LEU B 1 8 ? 4.248 -24.508 80.709 1.00 65.15 8 LEU B O 1
ATOM 1480 N N . GLU B 1 9 ? 3.239 -26.517 80.809 1.00 63.20 9 GLU B N 1
ATOM 1481 C CA . GLU B 1 9 ? 2.283 -26.147 79.771 1.00 57.53 9 GLU B CA 1
ATOM 1482 C C . GLU B 1 9 ? 1.258 -25.145 80.282 1.00 60.93 9 GLU B C 1
ATOM 1483 O O . GLU B 1 9 ? 0.753 -24.332 79.501 1.00 62.72 9 GLU B O 1
ATOM 1489 N N . ALA B 1 10 ? 0.937 -25.181 81.579 1.00 58.23 10 ALA B N 1
ATOM 1490 C CA . ALA B 1 10 ? 0.097 -24.132 82.146 1.00 49.35 10 ALA B CA 1
ATOM 1491 C C . ALA B 1 10 ? 0.762 -22.769 82.018 1.00 51.08 10 ALA B C 1
ATOM 1492 O O . ALA B 1 10 ? 0.079 -21.759 81.812 1.00 45.90 10 ALA B O 1
ATOM 1494 N N . ARG B 1 11 ? 2.092 -22.724 82.130 1.00 56.08 11 ARG B N 1
ATOM 1495 C CA . ARG B 1 11 ? 2.818 -21.480 81.904 1.00 58.29 11 ARG B CA 1
ATOM 1496 C C . ARG B 1 11 ? 2.786 -21.088 80.431 1.00 56.77 11 ARG B C 1
ATOM 1497 O O . ARG B 1 11 ? 2.550 -19.921 80.099 1.00 48.21 11 ARG B O 1
ATOM 1505 N N . VAL B 1 12 ? 3.012 -22.053 79.534 1.00 59.89 12 VAL B N 1
ATOM 1506 C CA . VAL B 1 12 ? 2.968 -21.766 78.102 1.00 58.25 12 VAL B CA 1
ATOM 1507 C C . VAL B 1 12 ? 1.564 -21.345 77.688 1.00 52.90 12 VAL B C 1
ATOM 1508 O O . VAL B 1 12 ? 1.387 -20.397 76.912 1.00 49.06 12 VAL B O 1
ATOM 1512 N N . ILE B 1 13 ? 0.543 -22.037 78.202 1.00 48.88 13 ILE B N 1
ATOM 1513 C CA . ILE B 1 13 ? -0.836 -21.650 77.918 1.00 44.91 13 ILE B CA 1
ATOM 1514 C C . ILE B 1 13 ? -1.116 -20.254 78.460 1.00 46.70 13 ILE B C 1
ATOM 1515 O O . ILE B 1 13 ? -1.748 -19.426 77.792 1.00 49.93 13 ILE B O 1
ATOM 1520 N N . GLY B 1 14 ? -0.639 -19.966 79.673 1.00 48.30 14 GLY B N 1
ATOM 1521 C CA . GLY B 1 14 ? -0.854 -18.652 80.252 1.00 50.32 14 GLY B CA 1
ATOM 1522 C C . GLY B 1 14 ? -0.142 -17.541 79.507 1.00 55.53 14 GLY B C 1
ATOM 1523 O O . GLY B 1 14 ? -0.647 -16.417 79.437 1.00 62.06 14 GLY B O 1
ATOM 1524 N N . CYS B 1 15 ? 1.033 -17.832 78.944 1.00 51.39 15 CYS B N 1
ATOM 1525 C CA . CYS B 1 15 ? 1.768 -16.811 78.204 1.00 51.34 15 CYS B CA 1
ATOM 1526 C C . CYS B 1 15 ? 1.026 -16.404 76.937 1.00 49.90 15 CYS B C 1
ATOM 1527 O O . CYS B 1 15 ? 0.915 -15.211 76.631 1.00 54.07 15 CYS B O 1
ATOM 1530 N N . LEU B 1 16 ? 0.510 -17.380 76.187 1.00 44.53 16 LEU B N 1
ATOM 1531 C CA . LEU B 1 16 ? -0.227 -17.062 74.971 1.00 47.60 16 LEU B CA 1
ATOM 1532 C C . LEU B 1 16 ? -1.558 -16.388 75.281 1.00 40.81 16 LEU B C 1
ATOM 1533 O O . LEU B 1 16 ? -2.024 -15.552 74.498 1.00 36.22 16 LEU B O 1
ATOM 1538 N N . LEU B 1 17 ? -2.182 -16.732 76.410 1.00 37.92 17 LEU B N 1
ATOM 1539 C CA . LEU B 1 17 ? -3.387 -16.024 76.829 1.00 37.76 17 LEU B CA 1
ATOM 1540 C C . LEU B 1 17 ? -3.069 -14.585 77.216 1.00 40.47 17 LEU B C 1
ATOM 1541 O O . LEU B 1 17 ? -3.879 -13.679 76.986 1.00 37.57 17 LEU B O 1
ATOM 1546 N N . GLU B 1 18 ? -1.891 -14.357 77.800 1.00 39.63 18 GLU B N 1
ATOM 1547 C CA . GLU B 1 18 ? -1.530 -13.017 78.249 1.00 46.16 18 GLU B CA 1
ATOM 1548 C C . GLU B 1 18 ? -1.192 -12.111 77.070 1.00 48.17 18 GLU B C 1
ATOM 1549 O O . GLU B 1 18 ? -1.756 -11.020 76.931 1.00 42.17 18 GLU B O 1
ATOM 1555 N N . LYS B 1 19 ? -0.268 -12.548 76.211 1.00 49.42 19 LYS B N 1
ATOM 1556 C CA . LYS B 1 19 ? 0.161 -11.721 75.089 1.00 44.82 19 LYS B CA 1
ATOM 1557 C C . LYS B 1 19 ? -0.958 -11.473 74.086 1.00 38.41 19 LYS B C 1
ATOM 1558 O O . LYS B 1 19 ? -0.902 -10.482 73.351 1.00 36.74 19 LYS B O 1
ATOM 1564 N N . GLN B 1 20 ? -1.970 -12.341 74.039 1.00 42.01 20 GLN B N 1
ATOM 1565 C CA . GLN B 1 20 ? -3.090 -12.115 73.132 1.00 39.77 20 GLN B CA 1
ATOM 1566 C C . GLN B 1 20 ? -3.878 -10.870 73.515 1.00 39.21 20 GLN B C 1
ATOM 1567 O O . GLN B 1 20 ? -4.437 -10.197 72.641 1.00 38.88 20 GLN B O 1
ATOM 1573 N N . VAL B 1 21 ? -3.924 -10.543 74.803 1.00 41.66 21 VAL B N 1
ATOM 1574 C CA . VAL B 1 21 ? -4.681 -9.400 75.292 1.00 39.69 21 VAL B CA 1
ATOM 1575 C C . VAL B 1 21 ? -3.787 -8.186 75.521 1.00 40.59 21 VAL B C 1
ATOM 1576 O O . VAL B 1 21 ? -4.167 -7.065 75.183 1.00 40.95 21 VAL B O 1
ATOM 1580 N N . THR B 1 22 ? -2.592 -8.391 76.081 1.00 45.26 22 THR B N 1
ATOM 1581 C CA . THR B 1 22 ? -1.745 -7.260 76.447 1.00 43.75 22 THR B CA 1
ATOM 1582 C C . THR B 1 22 ? -0.977 -6.706 75.252 1.00 48.74 22 THR B C 1
ATOM 1583 O O . THR B 1 22 ? -0.840 -5.485 75.114 1.00 45.63 22 THR B O 1
ATOM 1587 N N . THR B 1 23 ? -0.461 -7.577 74.386 1.00 48.97 23 THR B N 1
ATOM 1588 C CA . THR B 1 23 ? 0.337 -7.168 73.228 1.00 45.43 23 THR B CA 1
ATOM 1589 C C . THR B 1 23 ? -0.238 -7.812 71.974 1.00 42.98 23 THR B C 1
ATOM 1590 O O . THR B 1 23 ? 0.319 -8.785 71.448 1.00 49.87 23 THR B O 1
ATOM 1594 N N . PRO B 1 24 ? -1.353 -7.285 71.456 1.00 40.75 24 PRO B N 1
ATOM 1595 C CA . PRO B 1 24 ? -1.950 -7.871 70.246 1.00 44.99 24 PRO B CA 1
ATOM 1596 C C . PRO B 1 24 ? -1.117 -7.675 68.990 1.00 49.43 24 PRO B C 1
ATOM 1597 O O . PRO B 1 24 ? -1.377 -8.356 67.990 1.00 53.08 24 PRO B O 1
ATOM 1601 N N . GLU B 1 25 ? -0.132 -6.775 69.003 1.00 49.20 25 GLU B N 1
ATOM 1602 C CA . GLU B 1 25 ? 0.710 -6.554 67.835 1.00 45.64 25 GLU B CA 1
ATOM 1603 C C . GLU B 1 25 ? 1.771 -7.632 67.653 1.00 51.47 25 GLU B C 1
ATOM 1604 O O . GLU B 1 25 ? 2.375 -7.705 66.577 1.00 54.62 25 GLU B O 1
ATOM 1610 N N . GLN B 1 26 ? 2.014 -8.464 68.666 1.00 52.17 26 GLN B N 1
ATOM 1611 C CA . GLN B 1 26 ? 2.956 -9.568 68.560 1.00 59.36 26 GLN B CA 1
ATOM 1612 C C . GLN B 1 26 ? 2.281 -10.930 68.625 1.00 58.83 26 GLN B C 1
ATOM 1613 O O . GLN B 1 26 ? 2.966 -11.952 68.508 1.00 60.46 26 GLN B O 1
ATOM 1619 N N . TYR B 1 27 ? 0.966 -10.973 68.814 1.00 56.75 27 TYR B N 1
ATOM 1620 C CA . TYR B 1 27 ? 0.193 -12.209 68.776 1.00 52.67 27 TYR B CA 1
ATOM 1621 C C . TYR B 1 27 ? -0.230 -12.502 67.341 1.00 52.65 27 TYR B C 1
ATOM 1622 O O . TYR B 1 27 ? -0.707 -11.594 66.649 1.00 60.74 27 TYR B O 1
ATOM 1631 N N . PRO B 1 28 ? -0.081 -13.743 66.850 1.00 45.76 28 PRO B N 1
ATOM 1632 C CA . PRO B 1 28 ? 0.414 -14.930 67.559 1.00 49.37 28 PRO B CA 1
ATOM 1633 C C . PRO B 1 28 ? 1.925 -14.948 67.778 1.00 49.97 28 PRO B C 1
ATOM 1634 O O . PRO B 1 28 ? 2.680 -14.387 66.984 1.00 48.75 28 PRO B O 1
ATOM 1638 N N . LEU B 1 29 ? 2.349 -15.606 68.852 1.00 51.62 29 LEU B N 1
ATOM 1639 C CA . LEU B 1 29 ? 3.758 -15.677 69.204 1.00 53.42 29 LEU B CA 1
ATOM 1640 C C . LEU B 1 29 ? 4.457 -16.782 68.423 1.00 55.90 29 LEU B C 1
ATOM 1641 O O . LEU B 1 29 ? 3.866 -17.818 68.104 1.00 57.72 29 LEU B O 1
ATOM 1646 N N . SER B 1 30 ? 5.731 -16.553 68.120 1.00 53.63 30 SER B N 1
ATOM 1647 C CA . SER B 1 30 ? 6.575 -17.585 67.534 1.00 57.57 30 SER B CA 1
ATOM 1648 C C . SER B 1 30 ? 7.141 -18.452 68.658 1.00 59.35 30 SER B C 1
ATOM 1649 O O . SER B 1 30 ? 6.787 -18.297 69.831 1.00 60.14 30 SER B O 1
ATOM 1652 N N . VAL B 1 31 ? 8.033 -19.384 68.314 1.00 63.91 31 VAL B N 1
ATOM 1653 C CA . VAL B 1 31 ? 8.646 -20.217 69.343 1.00 64.64 31 VAL B CA 1
ATOM 1654 C C . VAL B 1 31 ? 9.529 -19.377 70.255 1.00 67.23 31 VAL B C 1
ATOM 1655 O O . VAL B 1 31 ? 9.611 -19.634 71.463 1.00 61.84 31 VAL B O 1
ATOM 1659 N N . ASN B 1 32 ? 10.195 -18.359 69.705 1.00 71.91 32 ASN B N 1
ATOM 1660 C CA . ASN B 1 32 ? 11.026 -17.490 70.531 1.00 74.76 32 ASN B CA 1
ATOM 1661 C C . ASN B 1 32 ? 10.174 -16.598 71.425 1.00 70.89 32 ASN B C 1
ATOM 1662 O O . ASN B 1 32 ? 10.557 -16.306 72.563 1.00 75.16 32 ASN B O 1
ATOM 1667 N N . GLY B 1 33 ? 9.020 -16.151 70.926 1.00 65.27 33 GLY B N 1
ATOM 1668 C CA . GLY B 1 33 ? 8.123 -15.368 71.757 1.00 62.17 33 GLY B CA 1
ATOM 1669 C C . GLY B 1 33 ? 7.585 -16.149 72.938 1.00 62.99 33 GLY B C 1
ATOM 1670 O O . GLY B 1 33 ? 7.365 -15.585 74.014 1.00 64.52 33 GLY B O 1
ATOM 1671 N N . VAL B 1 34 ? 7.372 -17.454 72.761 1.00 61.06 34 VAL B N 1
ATOM 1672 C CA . VAL B 1 34 ? 6.922 -18.291 73.869 1.00 62.68 34 VAL B CA 1
ATOM 1673 C C . VAL B 1 34 ? 8.050 -18.497 74.872 1.00 68.72 34 VAL B C 1
ATOM 1674 O O . VAL B 1 34 ? 7.829 -18.466 76.089 1.00 69.98 34 VAL B O 1
ATOM 1678 N N . VAL B 1 35 ? 9.275 -18.705 74.380 1.00 68.63 35 VAL B N 1
ATOM 1679 C CA . VAL B 1 35 ? 10.422 -18.877 75.270 1.00 67.95 35 VAL B CA 1
ATOM 1680 C C . VAL B 1 35 ? 10.620 -17.631 76.124 1.00 65.19 35 VAL B C 1
ATOM 1681 O O . VAL B 1 35 ? 10.791 -17.713 77.346 1.00 68.23 35 VAL B O 1
ATOM 1685 N N . THR B 1 36 ? 10.596 -16.457 75.489 1.00 60.38 36 THR B N 1
ATOM 1686 C CA . THR B 1 36 ? 10.810 -15.214 76.223 1.00 64.64 36 THR B CA 1
ATOM 1687 C C . THR B 1 36 ? 9.693 -14.966 77.228 1.00 60.84 36 THR B C 1
ATOM 1688 O O . THR B 1 36 ? 9.950 -14.542 78.360 1.00 60.95 36 THR B O 1
ATOM 1692 N N . ALA B 1 37 ? 8.445 -15.233 76.833 1.00 58.47 37 ALA B N 1
ATOM 1693 C CA . ALA B 1 37 ? 7.316 -14.996 77.726 1.00 53.74 37 ALA B CA 1
ATOM 1694 C C . ALA B 1 37 ? 7.343 -15.920 78.937 1.00 61.18 37 ALA B C 1
ATOM 1695 O O . ALA B 1 37 ? 6.892 -15.531 80.019 1.00 69.42 37 ALA B O 1
ATOM 1697 N N . CYS B 1 38 ? 7.858 -17.143 78.777 1.00 63.81 38 CYS B N 1
ATOM 1698 C CA . CYS B 1 38 ? 7.931 -18.065 79.905 1.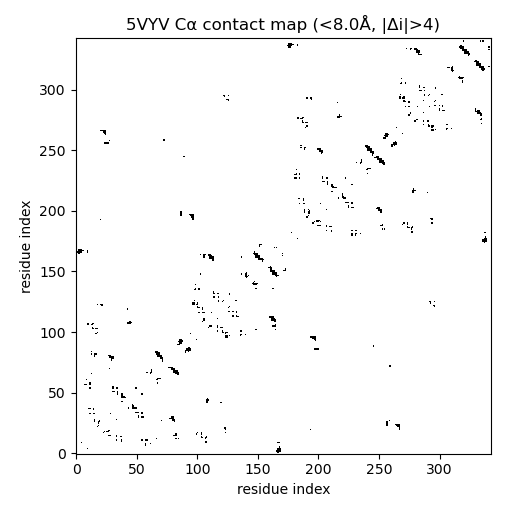00 64.64 38 CYS B CA 1
ATOM 1699 C C . CYS B 1 38 ? 9.023 -17.670 80.889 1.00 67.70 38 CYS B C 1
ATOM 1700 O O . CYS B 1 38 ? 8.872 -17.881 82.098 1.00 68.11 38 CYS B O 1
ATOM 1703 N N . ASN B 1 39 ? 10.123 -17.101 80.397 1.00 70.32 39 ASN B N 1
ATOM 1704 C CA . ASN B 1 39 ? 11.278 -16.777 81.221 1.00 74.11 39 ASN B CA 1
ATOM 1705 C C . ASN B 1 39 ? 11.300 -15.317 81.657 1.00 81.56 39 ASN B C 1
ATOM 1706 O O . ASN B 1 39 ? 12.373 -14.785 81.961 1.00 90.55 39 ASN B O 1
ATOM 1711 N N . GLN B 1 40 ? 10.144 -14.661 81.699 1.00 79.57 40 GLN B N 1
ATOM 1712 C CA . GLN B 1 40 ? 10.094 -13.268 82.116 1.00 87.22 40 GLN B CA 1
ATOM 1713 C C . GLN B 1 40 ? 10.366 -13.143 83.611 1.00 92.14 40 GLN B C 1
ATOM 1714 O O . GLN B 1 40 ? 10.038 -14.030 84.405 1.00 90.04 40 GLN B O 1
ATOM 1720 N N . LYS B 1 41 ? 10.979 -12.021 83.990 1.00 94.69 41 LYS B N 1
ATOM 1721 C CA . LYS B 1 41 ? 11.292 -11.769 85.391 1.00 103.92 41 LYS B CA 1
ATOM 1722 C C . LYS B 1 41 ? 10.109 -11.202 86.163 1.00 105.78 41 LYS B C 1
ATOM 1723 O O . LYS B 1 41 ? 10.094 -11.286 87.396 1.00 110.46 41 LYS B O 1
ATOM 1729 N N . THR B 1 42 ? 9.123 -10.634 85.474 1.00 101.92 42 THR B N 1
ATOM 1730 C CA . THR B 1 42 ? 7.963 -10.031 86.110 1.00 98.05 42 THR B CA 1
ATOM 1731 C C . THR B 1 42 ? 6.702 -10.815 85.769 1.00 85.89 42 THR B C 1
ATOM 1732 O O . THR B 1 42 ? 6.604 -11.436 84.706 1.00 83.28 42 THR B O 1
ATOM 1736 N N . ASN B 1 43 ? 5.740 -10.780 86.693 1.00 81.60 43 ASN B N 1
ATOM 1737 C CA . ASN B 1 43 ? 4.435 -11.424 86.524 1.00 80.45 43 ASN B CA 1
ATOM 1738 C C . ASN B 1 43 ? 4.562 -12.929 86.296 1.00 78.11 43 ASN B C 1
ATOM 1739 O O . ASN B 1 43 ? 3.727 -13.536 85.622 1.00 77.82 43 ASN B O 1
ATOM 1744 N N . ARG B 1 44 ? 5.600 -13.547 86.858 1.00 81.46 44 ARG B N 1
ATOM 1745 C CA . ARG B 1 44 ? 5.838 -14.977 86.690 1.00 81.22 44 ARG B CA 1
ATOM 1746 C C . ARG B 1 44 ? 6.252 -15.572 88.026 1.00 85.25 44 ARG B C 1
ATOM 1747 O O . ARG B 1 44 ? 7.285 -15.189 88.583 1.00 88.56 44 ARG B O 1
ATOM 1755 N N . GLU B 1 45 ? 5.451 -16.507 88.534 1.00 87.00 45 GLU B N 1
ATOM 1756 C CA . GLU B 1 45 ? 5.758 -17.220 89.769 1.00 88.96 45 GLU B CA 1
ATOM 1757 C C 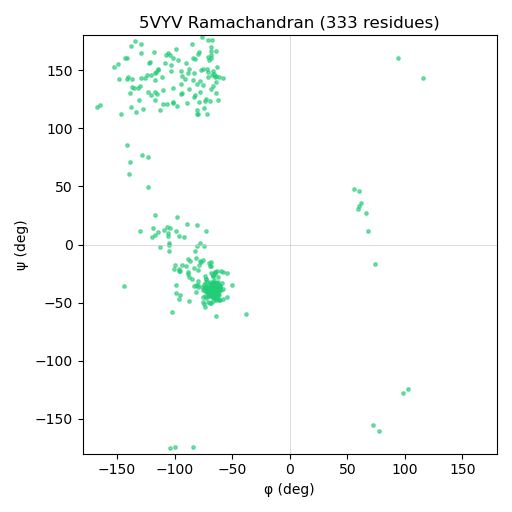. GLU B 1 45 ? 5.528 -18.711 89.525 1.00 90.98 45 GLU B C 1
ATOM 1758 O O . GLU B 1 45 ? 4.373 -19.124 89.305 1.00 87.33 45 GLU B O 1
ATOM 1764 N N . PRO B 1 46 ? 6.576 -19.544 89.558 1.00 101.10 46 PRO B N 1
ATOM 1765 C CA . PRO B 1 46 ? 7.960 -19.125 89.794 1.00 109.62 46 PRO B CA 1
ATOM 1766 C C . PRO B 1 46 ? 8.657 -18.639 88.526 1.00 112.84 46 PRO B C 1
ATOM 1767 O O . PRO B 1 46 ? 8.207 -18.947 87.421 1.00 121.87 46 PRO B O 1
ATOM 1771 N N . VAL B 1 47 ? 9.741 -17.882 88.688 1.00 105.37 47 VAL B N 1
ATOM 1772 C CA . VAL B 1 47 ? 10.515 -17.425 87.540 1.00 93.78 47 VAL B CA 1
ATOM 1773 C C . VAL B 1 47 ? 11.304 -18.603 86.984 1.00 89.63 47 VAL B C 1
ATOM 1774 O O . VAL B 1 47 ? 12.081 -19.244 87.700 1.00 94.02 47 VAL B O 1
ATOM 1778 N N . MET B 1 48 ? 11.104 -18.891 85.704 1.00 83.28 48 MET B N 1
ATOM 1779 C CA . MET B 1 48 ? 11.689 -20.051 85.052 1.00 86.87 48 MET B CA 1
ATOM 1780 C C . MET B 1 48 ? 12.616 -19.598 83.932 1.00 88.60 48 MET B C 1
ATOM 1781 O O . MET B 1 48 ? 12.612 -18.436 83.520 1.00 94.14 48 MET B O 1
ATOM 1786 N N . ASN B 1 49 ? 13.449 -20.541 83.457 1.00 84.94 49 ASN B N 1
ATOM 1787 C CA . ASN B 1 49 ? 14.366 -20.323 82.332 1.00 84.89 49 ASN B CA 1
ATOM 1788 C C . ASN B 1 49 ? 14.378 -21.614 81.507 1.00 80.01 49 ASN B C 1
ATOM 1789 O O . ASN B 1 49 ? 15.240 -22.479 81.671 1.00 86.46 49 ASN B O 1
ATOM 1794 N N . LEU B 1 50 ? 13.418 -21.732 80.597 1.00 75.93 50 LEU B N 1
ATOM 1795 C CA . LEU B 1 50 ? 13.216 -22.960 79.839 1.00 75.09 50 LEU B CA 1
ATOM 1796 C C . LEU B 1 50 ? 14.079 -22.993 78.583 1.00 78.24 50 LEU B C 1
ATOM 1797 O O . LEU B 1 50 ? 14.410 -21.960 77.998 1.00 72.15 50 LEU B O 1
ATOM 1802 N N . SER B 1 51 ? 14.434 -24.204 78.169 1.00 81.18 51 SER B N 1
ATOM 1803 C CA . SER B 1 51 ? 15.112 -24.389 76.898 1.00 82.83 51 SER B CA 1
ATOM 1804 C C . SER B 1 51 ? 14.169 -24.074 75.742 1.00 78.32 51 SER B C 1
ATOM 1805 O O . SER B 1 51 ? 12.945 -24.055 75.889 1.00 73.51 51 SER B O 1
ATOM 1808 N N . GLU B 1 52 ? 14.760 -23.815 74.575 1.00 80.58 52 GLU B N 1
ATOM 1809 C CA . GLU B 1 52 ? 13.952 -23.629 73.374 1.00 74.97 52 GLU B CA 1
ATOM 1810 C C . GLU B 1 52 ? 13.284 -24.935 72.969 1.00 72.19 52 GLU B C 1
ATOM 1811 O O . GLU B 1 52 ? 12.090 -24.962 72.649 1.00 67.07 52 GLU B O 1
ATOM 1817 N N . SER B 1 53 ? 14.043 -26.032 72.983 1.00 76.00 53 SER B N 1
ATOM 1818 C CA . SER B 1 53 ? 13.472 -27.341 72.700 1.00 78.12 53 SER B CA 1
ATOM 1819 C C . SER B 1 53 ? 12.530 -27.807 73.802 1.00 79.22 53 SER B C 1
ATOM 1820 O O . SER B 1 53 ? 11.722 -28.713 73.568 1.00 65.81 53 SER B O 1
ATOM 1823 N N . GLU B 1 54 ? 12.614 -27.211 74.993 1.00 72.36 54 GLU B N 1
ATOM 1824 C CA . GLU B 1 54 ? 11.729 -27.607 76.083 1.00 73.74 54 GLU B CA 1
ATOM 1825 C C . GLU B 1 54 ? 10.298 -27.154 75.820 1.00 76.33 54 GLU B C 1
ATOM 1826 O O . GLU B 1 54 ? 9.355 -27.945 75.931 1.00 79.73 54 GLU B O 1
ATOM 1832 N N . VAL B 1 55 ? 10.115 -25.878 75.472 1.00 72.94 55 VAL B N 1
ATOM 1833 C CA . VAL B 1 55 ? 8.769 -25.390 75.195 1.00 68.96 55 VAL B CA 1
ATOM 1834 C C . VAL B 1 55 ? 8.273 -25.915 73.855 1.00 67.91 55 VAL B C 1
ATOM 1835 O O . VAL B 1 55 ? 7.062 -26.058 73.650 1.00 72.53 55 VAL B O 1
ATOM 1839 N N . GLN B 1 56 ? 9.186 -26.219 72.927 1.00 65.19 56 GLN B N 1
ATOM 1840 C CA . GLN B 1 56 ? 8.774 -26.821 71.664 1.00 67.88 56 GLN B CA 1
ATOM 1841 C C . GLN B 1 56 ? 8.139 -28.183 71.898 1.00 72.69 56 GLN B C 1
ATOM 1842 O O . GLN B 1 56 ? 7.156 -28.544 71.238 1.00 73.45 56 GLN B O 1
ATOM 1848 N N . GLU B 1 57 ? 8.686 -28.953 72.841 1.00 72.65 57 GLU B N 1
ATOM 1849 C CA . GLU B 1 57 ? 8.039 -30.193 73.254 1.00 76.93 57 GLU B CA 1
ATOM 1850 C C . GLU B 1 57 ? 6.655 -29.920 73.828 1.00 70.97 57 GLU B C 1
ATOM 1851 O O . GLU B 1 57 ? 5.712 -30.686 73.593 1.00 72.47 57 GLU B O 1
ATOM 1857 N N . GLN B 1 58 ? 6.508 -28.819 74.569 1.00 64.37 58 GLN B N 1
ATOM 1858 C CA . GLN B 1 58 ? 5.213 -28.488 75.151 1.00 63.16 58 GLN B CA 1
ATOM 1859 C C . GLN B 1 58 ? 4.279 -27.839 74.139 1.00 63.13 58 GLN B C 1
ATOM 1860 O O . GLN B 1 58 ? 3.060 -28.013 74.232 1.00 68.07 58 GLN B O 1
ATOM 1866 N N . LEU B 1 59 ? 4.821 -27.095 73.174 1.00 60.00 59 LEU B N 1
ATOM 1867 C CA . LEU B 1 59 ? 3.980 -26.547 72.116 1.00 57.27 59 LEU B CA 1
ATOM 1868 C C . LEU B 1 59 ? 3.387 -27.658 71.257 1.00 60.24 59 LEU B C 1
ATOM 1869 O O . LEU B 1 59 ? 2.212 -27.596 70.878 1.00 59.93 59 LEU B O 1
ATOM 1874 N N . ASP B 1 60 ? 4.182 -28.687 70.953 1.00 62.08 60 ASP B N 1
ATOM 1875 C CA . ASP B 1 60 ? 3.707 -29.757 70.081 1.00 60.07 60 ASP B CA 1
ATOM 1876 C C . ASP B 1 60 ? 2.683 -30.638 70.787 1.00 62.99 60 ASP B C 1
ATOM 1877 O O . ASP B 1 60 ? 1.693 -31.058 70.175 1.00 70.64 60 ASP B O 1
ATOM 1882 N N . ASN B 1 61 ? 2.903 -30.933 72.070 1.00 60.78 61 ASN B N 1
ATOM 1883 C CA . ASN B 1 61 ? 1.942 -31.742 72.812 1.00 63.04 61 ASN B CA 1
ATOM 1884 C C . ASN B 1 61 ? 0.614 -31.012 72.971 1.00 64.35 61 ASN B C 1
ATOM 1885 O O . ASN B 1 61 ? -0.454 -31.622 72.849 1.00 70.50 61 ASN B O 1
ATOM 1890 N N . LEU B 1 62 ? 0.660 -29.706 73.241 1.00 57.09 62 LEU B N 1
ATOM 1891 C CA . LEU B 1 62 ? -0.568 -28.928 73.328 1.00 55.48 62 LEU B CA 1
ATOM 1892 C C . LEU B 1 62 ? -1.256 -28.790 71.977 1.00 56.18 62 LEU B C 1
ATOM 1893 O O . LEU B 1 62 ? -2.473 -28.582 71.933 1.00 54.51 62 LEU B O 1
ATOM 1898 N N . VAL B 1 63 ? -0.508 -28.905 70.877 1.00 52.42 63 VAL B N 1
ATOM 1899 C CA . VAL B 1 63 ? -1.123 -28.873 69.554 1.00 52.72 63 VAL B CA 1
ATOM 1900 C C . VAL B 1 63 ? -1.888 -30.167 69.295 1.00 61.39 63 VAL B C 1
ATOM 1901 O O . VAL B 1 63 ? -3.032 -30.147 68.824 1.00 61.42 63 VAL B O 1
ATOM 1905 N N . LYS B 1 64 ? -1.270 -31.311 69.607 1.00 54.48 64 LYS B N 1
ATOM 1906 C CA . LYS B 1 64 ? -1.931 -32.593 69.385 1.00 64.36 64 LYS B CA 1
ATOM 1907 C C . LYS B 1 64 ? -3.182 -32.733 70.243 1.00 68.11 64 LYS B C 1
ATOM 1908 O O . LYS B 1 64 ? -4.170 -33.335 69.806 1.00 76.26 64 LYS B O 1
ATOM 1914 N N . ARG B 1 65 ? -3.167 -32.183 71.457 1.00 66.82 65 ARG B N 1
ATOM 1915 C CA . ARG B 1 65 ? -4.365 -32.134 72.286 1.00 69.11 65 ARG B CA 1
ATOM 1916 C C . ARG B 1 65 ? -5.323 -31.028 71.865 1.00 65.94 65 ARG B C 1
ATOM 1917 O O . ARG B 1 65 ? -6.364 -30.859 72.508 1.00 66.87 65 ARG B O 1
ATOM 1925 N N . HIS B 1 66 ? -4.988 -30.276 70.813 1.00 61.91 66 HIS B N 1
ATOM 1926 C CA . HIS B 1 66 ? -5.866 -29.264 70.220 1.00 63.10 66 HIS B CA 1
ATOM 1927 C C . HIS B 1 66 ? -6.124 -28.089 71.163 1.00 61.47 66 HIS B C 1
ATOM 1928 O O . HIS B 1 66 ? -7.157 -27.422 71.065 1.00 66.44 66 HIS B O 1
ATOM 1935 N N . TYR B 1 67 ? -5.189 -27.816 72.077 1.00 55.94 67 TYR B N 1
ATOM 1936 C CA . TYR B 1 67 ? -5.265 -26.610 72.895 1.00 54.03 67 TYR B CA 1
ATOM 1937 C C . TYR B 1 67 ? -4.540 -25.445 72.245 1.00 52.27 67 TYR B C 1
ATOM 1938 O O . TYR B 1 67 ? -4.781 -24.290 72.615 1.00 50.75 67 TYR B O 1
ATOM 1947 N N . LEU B 1 68 ? -3.664 -25.730 71.287 1.00 53.03 68 LEU B N 1
ATOM 1948 C CA . LEU B 1 68 ? -2.996 -24.731 70.473 1.00 52.10 68 LEU B CA 1
ATOM 1949 C C . LEU B 1 68 ? -3.174 -25.107 69.009 1.00 53.54 68 LEU B C 1
ATOM 1950 O O . LEU B 1 68 ? -3.550 -26.234 68.674 1.00 49.80 68 LEU B O 1
ATOM 1955 N N . ARG B 1 69 ? -2.905 -24.147 68.131 1.00 51.46 69 ARG B N 1
ATOM 1956 C CA . ARG B 1 69 ? -2.930 -24.395 66.699 1.00 55.95 69 ARG B CA 1
ATOM 1957 C C . ARG B 1 69 ? -1.770 -23.654 66.053 1.00 58.50 69 ARG B C 1
ATOM 1958 O O . ARG B 1 69 ? -1.399 -22.560 66.488 1.00 58.53 69 ARG B O 1
ATOM 1966 N N . THR B 1 70 ? -1.189 -24.268 65.027 1.00 60.59 70 THR B N 1
ATOM 1967 C CA . THR B 1 70 ? -0.012 -23.724 64.367 1.00 61.32 70 THR B CA 1
ATOM 1968 C C . THR B 1 70 ? -0.429 -22.881 63.169 1.00 61.79 70 THR B C 1
ATOM 1969 O O . THR B 1 70 ? -1.227 -23.322 62.336 1.00 64.21 70 THR B O 1
ATOM 1973 N N . VAL B 1 71 ? 0.112 -21.668 63.091 1.00 59.99 71 VAL B N 1
ATOM 1974 C CA . VAL B 1 71 ? -0.119 -20.759 61.975 1.00 67.97 71 VAL B CA 1
ATOM 1975 C C . VAL B 1 71 ? 1.216 -20.523 61.284 1.00 81.24 71 VAL B C 1
ATOM 1976 O O . VAL B 1 71 ? 2.221 -20.237 61.945 1.00 78.40 71 VAL B O 1
ATOM 1980 N N . SER B 1 72 ? 1.229 -20.655 59.960 1.00 98.19 72 SER B N 1
ATOM 1981 C CA . SER B 1 72 ? 2.444 -20.518 59.168 1.00 109.25 72 SER B CA 1
ATOM 1982 C C . SER B 1 72 ? 2.510 -19.113 58.582 1.00 115.71 72 SER B C 1
ATOM 1983 O O . SER B 1 72 ? 1.631 -18.715 57.810 1.00 117.96 72 SER B O 1
ATOM 1986 N N . GLY B 1 73 ? 3.551 -18.371 58.946 1.00 112.61 73 GLY B N 1
ATOM 1987 C CA . GLY B 1 73 ? 3.755 -17.031 58.428 1.00 103.02 73 GLY B CA 1
ATOM 1988 C C . GLY B 1 73 ? 4.700 -16.995 57.243 1.00 97.75 73 GLY B C 1
ATOM 1989 O O . GLY B 1 73 ? 4.865 -15.959 56.598 1.00 96.21 73 GLY B O 1
ATOM 1990 N N . ARG B 1 77 ? 8.304 -18.762 56.745 1.00 105.83 77 ARG B N 1
ATOM 1991 C CA . ARG B 1 77 ? 8.740 -20.075 57.208 1.00 105.41 77 ARG B CA 1
ATOM 1992 C C . ARG B 1 77 ? 8.529 -20.218 58.709 1.00 100.93 77 ARG B C 1
ATOM 1993 O O . ARG B 1 77 ? 8.402 -21.329 59.223 1.00 103.21 77 ARG B O 1
ATOM 2001 N N . VAL B 1 78 ? 8.501 -19.083 59.408 1.00 94.49 78 VAL B N 1
ATOM 2002 C CA . VAL B 1 78 ? 8.341 -19.095 60.855 1.00 85.47 78 VAL B CA 1
ATOM 2003 C C . VAL B 1 78 ? 6.955 -19.609 61.216 1.00 83.02 78 VAL B C 1
ATOM 2004 O O . VAL B 1 78 ? 5.949 -19.237 60.595 1.00 83.22 78 VAL B O 1
ATOM 2008 N N . THR B 1 79 ? 6.896 -20.473 62.224 1.00 78.60 79 THR B N 1
ATOM 2009 C CA . THR B 1 79 ? 5.643 -21.033 62.710 1.00 65.03 79 THR B CA 1
ATOM 2010 C C . THR B 1 79 ? 5.242 -20.307 63.988 1.00 55.51 79 THR B C 1
ATOM 2011 O O . THR B 1 79 ? 6.007 -20.284 64.960 1.00 58.20 79 THR B O 1
ATOM 2015 N N . LYS B 1 80 ? 4.056 -19.709 63.980 1.00 67.89 80 LYS B N 1
ATOM 2016 C CA . LYS B 1 80 ? 3.511 -19.016 65.136 1.00 65.61 80 LYS B CA 1
ATOM 2017 C C . LYS B 1 80 ? 2.362 -19.824 65.727 1.00 62.83 80 LYS B C 1
ATOM 2018 O O . LYS B 1 80 ? 1.731 -20.637 65.046 1.00 61.05 80 LYS B O 1
ATOM 2024 N N . TYR B 1 81 ? 2.097 -19.590 67.010 1.00 63.26 81 TYR B N 1
ATOM 2025 C CA . TYR B 1 81 ? 1.150 -20.390 67.775 1.00 57.29 81 TYR B CA 1
ATOM 2026 C C . TYR B 1 81 ? 0.026 -19.512 68.302 1.00 48.88 81 TYR B C 1
ATOM 2027 O O . TYR B 1 81 ? 0.280 -18.473 68.922 1.00 49.81 81 TYR B O 1
ATOM 2036 N N . GLU B 1 82 ? -1.210 -19.935 68.057 1.00 43.88 82 GLU B N 1
ATOM 2037 C CA . GLU B 1 82 ? -2.397 -19.283 68.590 1.00 41.15 82 GLU B CA 1
ATOM 2038 C C . GLU B 1 82 ? -3.048 -20.189 69.624 1.00 50.37 82 GLU B C 1
ATOM 2039 O O . GLU B 1 82 ? -3.048 -21.415 69.475 1.00 56.28 82 GLU B O 1
ATOM 2045 N N . GLN B 1 83 ? -3.605 -19.586 70.669 1.00 49.09 83 GLN B N 1
ATOM 2046 C CA . GLN B 1 83 ? -4.273 -20.359 71.704 1.00 45.94 83 GLN B CA 1
ATOM 2047 C C . GLN B 1 83 ? -5.653 -20.791 71.222 1.00 39.99 83 GLN B C 1
ATOM 2048 O O . GLN B 1 83 ? -6.414 -19.988 70.673 1.00 38.03 83 GLN B O 1
ATOM 2054 N N . ARG B 1 84 ? -5.956 -22.074 71.397 1.00 49.42 84 ARG B N 1
ATOM 2055 C CA . ARG B 1 84 ? -7.292 -22.610 71.169 1.00 52.88 84 ARG B CA 1
ATOM 2056 C C . ARG B 1 84 ? -7.866 -23.164 72.467 1.00 55.13 84 ARG B C 1
ATOM 2057 O O . ARG B 1 84 ? -8.722 -24.052 72.458 1.00 54.45 84 ARG B O 1
ATOM 2065 N N . PHE B 1 85 ? -7.386 -22.635 73.594 1.00 54.49 85 PHE B N 1
ATOM 2066 C CA . PHE B 1 85 ? -7.840 -23.097 74.900 1.00 51.60 85 PHE B CA 1
ATOM 2067 C C . PHE B 1 85 ? -9.238 -22.582 75.215 1.00 46.97 85 PHE B C 1
ATOM 2068 O O . PHE B 1 85 ? -10.033 -23.281 75.854 1.00 54.43 85 PHE B O 1
ATOM 2076 N N . CYS B 1 86 ? -9.558 -21.367 74.775 1.00 41.89 86 CYS B N 1
ATOM 2077 C CA . CYS B 1 86 ? -10.853 -20.774 75.067 1.00 39.75 86 CYS B CA 1
ATOM 2078 C C . CYS B 1 86 ? -11.216 -19.779 73.976 1.00 40.06 86 CYS B C 1
ATOM 2079 O O . CYS B 1 86 ? -10.341 -19.211 73.316 1.00 35.53 86 CYS B O 1
ATOM 2082 N N . ASN B 1 87 ? -12.523 -19.589 73.791 1.00 43.12 87 ASN B N 1
ATOM 2083 C CA . ASN B 1 87 ? -13.069 -18.570 72.894 1.00 44.36 87 ASN B CA 1
ATOM 2084 C C . ASN B 1 87 ? -12.604 -18.775 71.453 1.00 46.85 87 ASN B C 1
ATOM 2085 O O . ASN B 1 87 ? -12.191 -17.839 70.765 1.00 49.33 87 ASN B O 1
ATOM 2090 N N . SER B 1 88 ? -12.684 -20.017 70.995 1.00 47.14 88 SER B N 1
ATOM 2091 C CA . SER B 1 88 ? -12.445 -20.344 69.603 1.00 59.51 88 SER B CA 1
ATOM 2092 C C . SER B 1 88 ? -13.787 -20.501 68.890 1.00 73.05 88 SER B C 1
ATOM 2093 O O . SER B 1 88 ? -14.854 -20.253 69.460 1.00 74.46 88 SER B O 1
ATOM 2096 N N . GLU B 1 89 ? -13.741 -20.916 67.629 1.00 84.69 89 GLU B N 1
ATOM 2097 C CA . GLU B 1 89 ? -14.942 -21.094 66.827 1.00 99.58 89 GLU B CA 1
ATOM 2098 C C . GLU B 1 89 ? -15.493 -22.511 66.901 1.00 115.53 89 GLU B C 1
ATOM 2099 O O . GLU B 1 89 ? -16.446 -22.831 66.182 1.00 119.14 89 GLU B O 1
ATOM 2105 N N . PHE B 1 90 ? -14.923 -23.360 67.755 1.00 125.09 90 PHE B N 1
ATOM 2106 C CA . PHE B 1 90 ? -15.306 -24.764 67.816 1.00 139.83 90 PHE B CA 1
ATOM 2107 C C . PHE B 1 90 ? -15.265 -25.282 69.249 1.00 145.08 90 PHE B C 1
ATOM 2108 O O . PHE B 1 90 ? -16.098 -26.106 69.639 1.00 158.87 90 PHE B O 1
ATOM 2116 N N . GLY B 1 91 ? -14.301 -24.804 70.034 1.00 132.28 91 GLY B N 1
ATOM 2117 C CA . GLY B 1 91 ? -14.144 -25.297 71.388 1.00 119.86 91 GLY B CA 1
ATOM 2118 C C . GLY B 1 91 ? -15.312 -24.917 72.277 1.00 110.62 91 GLY B C 1
ATOM 2119 O O . GLY B 1 91 ? -15.956 -23.880 72.100 1.00 112.04 91 GLY B O 1
ATOM 2120 N N . ASP B 1 92 ? -15.589 -25.787 73.250 1.00 103.79 92 ASP B N 1
ATOM 2121 C CA . ASP B 1 92 ? -16.712 -25.577 74.153 1.00 96.36 92 ASP B CA 1
ATOM 2122 C C . ASP B 1 92 ? -16.406 -24.573 75.252 1.00 82.67 92 ASP B C 1
ATOM 2123 O O . ASP B 1 92 ? -17.342 -23.992 75.815 1.00 90.55 92 ASP B O 1
ATOM 2128 N N . LEU B 1 93 ? -15.133 -24.349 75.570 1.00 67.26 93 LEU B N 1
ATOM 2129 C CA . LEU B 1 93 ? -14.775 -23.460 76.668 1.00 57.64 93 LEU B CA 1
ATOM 2130 C C . LEU B 1 93 ? -14.871 -22.016 76.192 1.00 56.26 93 LEU B C 1
ATOM 2131 O O . LEU B 1 93 ? -14.075 -21.577 75.353 1.00 56.32 93 LEU B O 1
ATOM 2136 N N . LYS B 1 94 ? -15.844 -21.282 76.731 1.00 53.22 94 LYS B N 1
ATOM 2137 C CA . LYS B 1 94 ? -16.030 -19.869 76.437 1.00 52.88 94 LYS B CA 1
ATOM 2138 C C . LYS B 1 94 ? -15.845 -19.079 77.724 1.00 50.65 94 LYS B C 1
ATOM 2139 O O . LYS B 1 94 ? -16.529 -19.338 78.719 1.00 51.29 94 LYS B O 1
ATOM 2145 N N . LEU B 1 95 ? -14.926 -18.120 77.700 1.00 44.85 95 LEU B N 1
ATOM 2146 C CA . LEU B 1 95 ? -14.609 -17.291 78.852 1.00 41.76 95 LEU B CA 1
ATOM 2147 C C . LEU B 1 95 ? -14.860 -15.821 78.543 1.00 39.73 95 LEU B C 1
ATOM 2148 O O . LEU B 1 95 ? -14.669 -15.362 77.414 1.00 42.29 95 LEU B O 1
ATOM 2153 N N . SER B 1 96 ? -15.292 -15.083 79.559 1.00 41.50 96 SER B N 1
ATOM 2154 C CA . SER B 1 96 ? -15.396 -13.641 79.430 1.00 42.72 96 SER B CA 1
ATOM 2155 C C . SER B 1 96 ? -14.019 -13.003 79.581 1.00 41.79 96 SER B C 1
ATOM 2156 O O . SER B 1 96 ? -13.058 -13.636 80.028 1.00 41.97 96 SER B O 1
ATOM 2159 N N . ALA B 1 97 ? -13.931 -11.730 79.190 1.00 40.95 97 ALA B N 1
ATOM 2160 C CA . ALA B 1 97 ? -12.671 -11.005 79.315 1.00 43.98 97 ALA B CA 1
ATOM 2161 C C . ALA B 1 97 ? -12.193 -10.985 80.760 1.00 45.56 97 ALA B C 1
ATOM 2162 O O . ALA B 1 97 ? -10.992 -11.110 81.027 1.00 42.66 97 ALA B O 1
ATOM 2164 N N . ALA B 1 98 ? -13.120 -10.838 81.709 1.00 43.88 98 ALA B N 1
ATOM 2165 C CA . ALA B 1 98 ? -12.748 -10.894 83.117 1.00 39.47 98 ALA B CA 1
ATOM 2166 C C . ALA B 1 98 ? -12.309 -12.297 83.515 1.00 40.30 98 ALA B C 1
ATOM 2167 O O . ALA B 1 98 ? -11.390 -12.460 84.326 1.00 46.93 98 ALA B O 1
ATOM 2169 N N . GLU B 1 99 ? -12.946 -13.325 82.949 1.00 43.97 99 GLU B N 1
ATOM 2170 C CA . GLU B 1 99 ? -12.600 -14.693 83.322 1.00 51.14 99 GLU B CA 1
ATOM 2171 C C . GLU B 1 99 ? -11.250 -15.105 82.746 1.00 56.38 99 GLU B C 1
ATOM 2172 O O . GLU B 1 99 ? -10.487 -15.825 83.405 1.00 40.30 99 GLU B O 1
ATOM 2178 N N . VAL B 1 100 ? -10.934 -14.658 81.524 1.00 40.26 100 VAL B N 1
ATOM 2179 C CA . VAL B 1 100 ? -9.619 -14.941 80.951 1.00 34.81 100 VAL B CA 1
ATOM 2180 C C . VAL B 1 100 ? -8.525 -14.272 81.773 1.00 33.98 100 VAL B C 1
ATOM 2181 O O . VAL B 1 100 ? -7.444 -14.831 81.973 1.00 36.51 100 VAL B O 1
ATOM 2185 N N . ALA B 1 101 ? -8.791 -13.061 82.257 1.00 36.95 101 ALA B N 1
ATOM 2186 C CA . ALA B 1 101 ? -7.797 -12.329 83.037 1.00 44.55 101 ALA B CA 1
ATOM 2187 C C . ALA B 1 101 ? -7.481 -13.052 84.336 1.00 43.47 101 ALA B C 1
ATOM 2188 O O . ALA B 1 101 ? -6.310 -13.243 84.683 1.00 44.59 101 ALA B O 1
ATOM 2190 N N . LEU B 1 102 ? -8.517 -13.474 85.064 1.00 41.44 102 LEU B N 1
ATOM 2191 C CA . LEU B 1 102 ? -8.293 -14.175 86.323 1.00 48.32 102 LEU B CA 1
ATOM 2192 C C . LEU B 1 102 ? -7.668 -15.545 86.092 1.00 49.92 102 LEU B C 1
ATOM 2193 O O . LEU B 1 102 ? -6.770 -15.956 86.835 1.00 61.27 102 LEU B O 1
ATOM 2198 N N . ILE B 1 103 ? -8.125 -16.264 85.065 1.00 45.67 103 ILE B N 1
ATOM 2199 C CA . ILE B 1 103 ? -7.576 -17.587 84.788 1.00 45.73 103 ILE B CA 1
ATOM 2200 C C . ILE B 1 103 ? -6.118 -17.480 84.357 1.00 50.40 103 ILE B C 1
ATOM 2201 O O . ILE B 1 103 ? -5.264 -18.243 84.825 1.00 57.86 103 ILE B O 1
ATOM 2206 N N . THR B 1 104 ? -5.805 -16.525 83.475 1.00 45.66 104 THR B N 1
ATOM 2207 C CA . THR B 1 104 ? -4.431 -16.370 83.003 1.00 43.42 104 THR B CA 1
ATOM 2208 C C . THR B 1 104 ? -3.489 -16.005 84.143 1.00 47.93 104 THR B C 1
ATOM 2209 O O . THR B 1 104 ? -2.390 -16.560 84.252 1.00 49.91 104 THR B O 1
ATOM 2213 N N . THR B 1 105 ? -3.902 -15.071 85.002 1.00 54.17 105 THR B N 1
ATOM 2214 C CA . THR B 1 105 ? -3.051 -14.663 86.115 1.00 55.98 105 THR B CA 1
ATOM 2215 C C . THR B 1 105 ? -2.872 -15.786 87.127 1.00 51.47 105 THR B C 1
ATOM 2216 O O . THR B 1 105 ? -1.848 -15.839 87.817 1.00 55.70 105 THR B O 1
ATOM 2220 N N . LEU B 1 106 ? -3.846 -16.693 87.228 1.00 45.32 106 LEU B N 1
ATOM 2221 C CA . LEU B 1 106 ? -3.704 -17.825 88.138 1.00 53.09 106 LEU B CA 1
ATOM 2222 C C . LEU B 1 106 ? -2.742 -18.870 87.585 1.00 58.78 106 LEU B C 1
ATOM 2223 O O . LEU B 1 106 ? -1.957 -19.453 88.341 1.00 70.58 106 LEU B O 1
ATOM 2228 N N . LEU B 1 107 ? -2.782 -19.115 86.273 1.00 43.28 107 LEU B N 1
ATOM 2229 C CA . LEU B 1 107 ? -1.866 -20.083 85.676 1.00 64.27 107 LEU B CA 1
ATOM 2230 C C . LEU B 1 107 ? -0.424 -19.593 85.734 1.00 69.25 107 LEU B C 1
ATOM 2231 O O . LEU B 1 107 ? 0.501 -20.390 85.927 1.00 72.50 107 LEU B O 1
ATOM 2236 N N . LEU B 1 108 ? -0.214 -18.284 85.572 1.00 64.65 108 LEU B N 1
ATOM 2237 C CA . LEU B 1 108 ? 1.140 -17.744 85.522 1.00 55.94 108 LEU B CA 1
ATOM 2238 C C . LEU B 1 108 ? 1.708 -17.473 86.908 1.00 56.81 108 LEU B C 1
ATOM 2239 O O . LEU B 1 108 ? 2.926 -17.558 87.097 1.00 58.55 108 LEU B O 1
ATOM 2244 N N . ARG B 1 109 ? 0.857 -17.154 87.884 1.00 64.61 109 ARG B N 1
ATOM 2245 C CA . ARG B 1 109 ? 1.315 -16.721 89.198 1.00 70.28 109 ARG B CA 1
ATOM 2246 C C . ARG B 1 109 ? 0.851 -17.634 90.327 1.00 80.64 109 ARG B C 1
ATOM 2247 O O . ARG B 1 109 ? 1.073 -17.310 91.500 1.00 85.95 109 ARG B O 1
ATOM 2255 N N . GLY B 1 110 ? 0.218 -18.762 90.012 1.00 80.26 110 GLY B N 1
ATOM 2256 C CA . GLY B 1 110 ? -0.176 -19.679 91.062 1.00 74.95 110 GLY B CA 1
ATOM 2257 C C . GLY B 1 110 ? -1.347 -19.164 91.887 1.00 67.48 110 GLY B C 1
ATOM 2258 O O . GLY B 1 110 ? -2.155 -18.342 91.448 1.00 58.74 110 GLY B O 1
ATOM 2259 N N . ALA B 1 111 ? -1.422 -19.670 93.117 1.00 75.03 111 ALA B N 1
ATOM 2260 C CA . ALA B 1 111 ? -2.523 -19.328 94.007 1.00 76.22 111 ALA B CA 1
ATOM 2261 C C . ALA B 1 111 ? -2.383 -17.896 94.510 1.00 73.59 111 ALA B C 1
ATOM 2262 O O . ALA B 1 111 ? -1.351 -17.521 95.075 1.00 73.97 111 ALA B O 1
ATOM 2264 N N . GLN B 1 112 ? -3.428 -17.096 94.302 1.00 69.54 112 GLN B N 1
ATOM 2265 C CA . GLN B 1 112 ? -3.454 -15.711 94.747 1.00 74.55 112 GLN B CA 1
ATOM 2266 C C . GLN B 1 112 ? -4.821 -15.407 95.343 1.00 78.10 112 GLN B C 1
ATOM 2267 O O . GLN B 1 112 ? -5.759 -16.202 95.247 1.00 76.69 112 GLN B O 1
ATOM 2273 N N . THR B 1 113 ? -4.926 -14.236 95.957 1.00 81.29 113 THR B N 1
ATOM 2274 C CA . THR B 1 113 ? -6.122 -13.728 96.605 1.00 87.99 113 THR B CA 1
ATOM 2275 C C . THR B 1 113 ? -6.795 -12.672 95.733 1.00 87.23 113 THR B C 1
ATOM 2276 O O . THR B 1 113 ? -6.138 -12.039 94.901 1.00 90.45 113 THR B O 1
ATOM 2280 N N . PRO B 1 114 ? -8.114 -12.485 95.883 1.00 82.18 114 PRO B N 1
ATOM 2281 C CA . PRO B 1 114 ? -8.805 -11.444 95.099 1.00 79.72 114 PRO B CA 1
ATOM 2282 C C . PRO B 1 114 ? -8.141 -10.077 95.149 1.00 73.97 114 PRO B C 1
ATOM 2283 O O . PRO B 1 114 ? -8.169 -9.347 94.150 1.00 82.85 114 PRO B O 1
ATOM 2287 N N . GLY B 1 115 ? -7.547 -9.706 96.285 1.00 86.04 115 GLY B N 1
ATOM 2288 C CA . GLY B 1 115 ? -6.822 -8.448 96.347 1.00 86.28 115 GLY B CA 1
ATOM 2289 C C . GLY B 1 115 ? -5.633 -8.418 95.406 1.00 82.42 115 GLY B C 1
ATOM 2290 O O . GLY B 1 115 ? -5.369 -7.405 94.754 1.00 79.13 115 GLY B O 1
ATOM 2291 N N . GLU B 1 116 ? -4.900 -9.529 95.321 1.00 84.52 116 GLU B N 1
ATOM 2292 C CA . GLU B 1 116 ? -3.786 -9.607 94.383 1.00 85.08 116 GLU B CA 1
ATOM 2293 C C . GLU B 1 116 ? -4.287 -9.644 92.945 1.00 81.23 116 GLU B C 1
ATOM 2294 O O . GLU B 1 116 ? -3.838 -8.862 92.100 1.00 85.09 116 GLU B O 1
ATOM 2300 N N . LEU B 1 117 ? -5.241 -10.534 92.656 1.00 76.77 117 LEU B N 1
ATOM 2301 C CA . LEU B 1 117 ? -5.738 -10.699 91.294 1.00 70.25 117 LEU B CA 1
ATOM 2302 C C . LEU B 1 117 ? -6.310 -9.413 90.714 1.00 72.49 117 LEU B C 1
ATOM 2303 O O . LEU B 1 117 ? -6.360 -9.270 89.487 1.00 72.57 117 LEU B O 1
ATOM 2308 N N . ARG B 1 118 ? -6.744 -8.476 91.559 1.00 72.22 118 ARG B N 1
ATOM 2309 C CA . ARG B 1 118 ? -7.292 -7.222 91.053 1.00 70.80 118 ARG B CA 1
ATOM 2310 C C . ARG B 1 118 ? -6.220 -6.395 90.352 1.00 77.17 118 ARG B C 1
ATOM 2311 O O . ARG B 1 118 ? -6.430 -5.907 89.236 1.00 74.83 118 ARG B O 1
ATOM 2319 N N . SER B 1 119 ? -5.061 -6.230 90.991 1.00 83.35 119 SER B N 1
ATOM 2320 C CA . SER B 1 119 ? -4.006 -5.410 90.407 1.00 86.00 119 SER B CA 1
ATOM 2321 C C . SER B 1 119 ? -3.181 -6.188 89.390 1.00 83.72 119 SER B C 1
ATOM 2322 O O . SER B 1 119 ? -2.751 -5.626 88.377 1.00 87.87 119 SER B O 1
ATOM 2325 N N . ARG B 1 120 ? -2.957 -7.479 89.636 1.00 79.09 120 ARG B N 1
ATOM 2326 C CA . ARG B 1 120 ? -2.067 -8.266 88.792 1.00 73.69 120 ARG B CA 1
ATOM 2327 C C . ARG B 1 120 ? -2.721 -8.703 87.487 1.00 66.13 120 ARG B C 1
ATOM 2328 O O . ARG B 1 120 ? -2.008 -9.074 86.549 1.00 61.78 120 ARG B O 1
ATOM 2336 N N . ALA B 1 121 ? -4.050 -8.667 87.406 1.00 60.36 121 ALA B N 1
ATOM 2337 C CA . ALA B 1 121 ? -4.772 -8.920 86.166 1.00 55.75 121 ALA B CA 1
ATOM 2338 C C . ALA B 1 121 ? -5.411 -7.659 85.604 1.00 54.47 121 ALA B C 1
ATOM 2339 O O . ALA B 1 121 ? -6.243 -7.747 84.695 1.00 54.28 121 ALA B O 1
ATOM 2341 N N . ALA B 1 122 ? -5.041 -6.487 86.124 1.00 59.65 122 ALA B N 1
ATOM 2342 C CA . ALA B 1 122 ? -5.716 -5.254 85.733 1.00 63.53 122 ALA B CA 1
ATOM 2343 C C . ALA B 1 122 ? -5.468 -4.904 84.274 1.00 58.75 122 ALA B C 1
ATOM 2344 O O . ALA B 1 122 ? -6.290 -4.221 83.653 1.00 55.29 122 ALA B O 1
ATOM 2346 N N . ARG B 1 123 ? -4.354 -5.361 83.706 1.00 56.48 123 ARG B N 1
ATOM 2347 C CA . ARG B 1 123 ? -4.040 -5.059 82.317 1.00 57.93 123 ARG B CA 1
ATOM 2348 C C . ARG B 1 123 ? -4.633 -6.064 81.338 1.00 54.09 123 ARG B C 1
ATOM 2349 O O . ARG B 1 123 ? -4.641 -5.799 80.131 1.00 50.81 123 ARG B O 1
ATOM 2357 N N . MET B 1 124 ? -5.126 -7.204 81.820 1.00 50.55 124 MET B N 1
ATOM 2358 C CA . MET B 1 124 ? -5.938 -8.083 80.991 1.00 40.85 124 MET B CA 1
ATOM 2359 C C . MET B 1 124 ? -7.428 -7.837 81.173 1.00 38.14 124 MET B C 1
ATOM 2360 O O . MET B 1 124 ? -8.215 -8.175 80.282 1.00 37.53 124 MET B O 1
ATOM 2365 N N . TYR B 1 125 ? -7.824 -7.264 82.309 1.00 44.07 125 TYR B N 1
ATOM 2366 C CA . TYR B 1 125 ? -9.183 -6.790 82.530 1.00 49.10 125 TYR B CA 1
ATOM 2367 C C . TYR B 1 125 ? -9.203 -5.864 83.737 1.00 55.04 125 TYR B C 1
ATOM 2368 O O . TYR B 1 125 ? -8.847 -6.278 84.845 1.00 58.88 125 TYR B O 1
ATOM 2377 N N . GLU B 1 126 ? -9.617 -4.614 83.540 1.00 64.20 126 GLU B N 1
ATOM 2378 C CA . GLU B 1 126 ? -9.680 -3.648 84.632 1.00 76.32 126 GLU B CA 1
ATOM 2379 C C . GLU B 1 126 ? -10.955 -3.886 85.432 1.00 75.29 126 GLU B C 1
ATOM 2380 O O . GLU B 1 126 ? -12.062 -3.654 84.935 1.00 73.37 126 GLU B O 1
ATOM 2386 N N . PHE B 1 127 ? -10.802 -4.346 86.671 1.00 77.26 127 PHE B N 1
ATOM 2387 C CA . PHE B 1 127 ? -11.944 -4.555 87.550 1.00 79.62 127 PHE B CA 1
ATOM 2388 C C . PHE B 1 127 ? -12.329 -3.241 88.218 1.00 89.34 127 PHE B C 1
ATOM 2389 O O . PHE B 1 127 ? -11.487 -2.571 88.825 1.00 83.91 127 PHE B O 1
ATOM 2397 N N . SER B 1 128 ? -13.606 -2.870 88.098 1.00 98.65 128 SER B N 1
ATOM 2398 C CA . SER B 1 128 ? -14.064 -1.603 88.659 1.00 107.51 128 SER B CA 1
ATOM 2399 C C . SER B 1 128 ? -14.043 -1.628 90.182 1.00 117.43 128 SER B C 1
ATOM 2400 O O . SER B 1 128 ? -13.732 -0.616 90.821 1.00 117.62 128 SER B O 1
ATOM 2403 N N . ASP B 1 129 ? -14.367 -2.772 90.781 1.00 126.20 129 ASP B N 1
ATOM 2404 C CA . ASP B 1 129 ? -14.411 -2.904 92.230 1.00 132.67 129 ASP B CA 1
ATOM 2405 C C . ASP B 1 129 ? -13.908 -4.284 92.625 1.00 125.93 129 ASP B C 1
ATOM 2406 O O . ASP B 1 129 ? -13.884 -5.214 91.815 1.00 124.36 129 ASP B O 1
ATOM 2411 N N . MET B 1 130 ? -13.505 -4.409 93.889 1.00 124.03 130 MET B N 1
ATOM 2412 C CA . MET B 1 130 ? -13.052 -5.690 94.415 1.00 112.91 130 MET B CA 1
ATOM 2413 C C . MET B 1 130 ? -14.200 -6.662 94.657 1.00 104.82 130 MET B C 1
ATOM 2414 O O . MET B 1 130 ? -13.955 -7.795 95.086 1.00 103.73 130 MET B O 1
ATOM 2419 N N . ALA B 1 131 ? -15.442 -6.247 94.402 1.00 103.74 131 ALA B N 1
ATOM 2420 C CA . ALA B 1 131 ? -16.543 -7.199 94.361 1.00 96.49 131 ALA B CA 1
ATOM 2421 C C . ALA B 1 131 ? -16.579 -7.930 93.026 1.00 89.46 131 ALA B C 1
ATOM 2422 O O . ALA B 1 131 ? -16.882 -9.127 92.979 1.00 87.27 131 ALA B O 1
ATOM 2424 N N . GLU B 1 132 ? -16.255 -7.228 91.935 1.00 88.66 132 GLU B N 1
ATOM 2425 C CA . GLU B 1 132 ? -16.287 -7.843 90.611 1.00 77.61 132 GLU B CA 1
ATOM 2426 C C . GLU B 1 132 ? -15.267 -8.968 90.495 1.00 71.15 132 GLU B C 1
ATOM 2427 O O . GLU B 1 132 ? -15.558 -10.018 89.914 1.00 75.60 132 GLU B O 1
ATOM 2433 N N . VAL B 1 133 ? -14.061 -8.765 91.033 1.00 70.44 133 VAL B N 1
ATOM 2434 C CA . VAL B 1 133 ? -13.078 -9.846 91.069 1.00 68.91 133 VAL B CA 1
ATOM 2435 C C . VAL B 1 133 ? -13.596 -10.998 91.917 1.00 74.83 133 VAL B C 1
ATOM 2436 O O . VAL B 1 133 ? -13.240 -12.163 91.691 1.00 76.66 133 VAL B O 1
ATOM 2440 N N . GLU B 1 134 ? -14.453 -10.694 92.893 1.00 79.71 134 GLU B N 1
ATOM 2441 C CA . GLU B 1 134 ? -14.999 -11.704 93.788 1.00 74.85 134 GLU B CA 1
ATOM 2442 C C . GLU B 1 134 ? -16.151 -12.473 93.145 1.00 71.80 134 GLU B C 1
ATOM 2443 O O . GLU B 1 134 ? -16.301 -13.677 93.388 1.00 67.00 134 GLU B O 1
ATOM 2449 N N . LEU B 1 135 ? -16.967 -11.806 92.322 1.00 74.84 135 LEU B N 1
ATOM 2450 C CA . LEU B 1 135 ? -18.033 -12.501 91.606 1.00 73.32 135 LEU B CA 1
ATOM 2451 C C . LEU B 1 135 ? -17.492 -13.297 90.425 1.00 69.68 135 LEU B C 1
ATOM 2452 O O . LEU B 1 135 ? -17.998 -14.384 90.125 1.00 69.53 135 LEU B O 1
ATOM 2457 N N . THR B 1 136 ? -16.481 -12.765 89.735 1.00 56.91 136 THR B N 1
ATOM 2458 C CA . THR B 1 136 ? -15.905 -13.478 88.599 1.00 58.80 136 THR B CA 1
ATOM 2459 C C . THR B 1 136 ? -15.252 -14.781 89.043 1.00 61.60 136 THR B C 1
ATOM 2460 O O . THR B 1 136 ? -15.328 -15.795 88.337 1.00 60.85 136 THR B O 1
ATOM 2464 N N . LEU B 1 137 ? -14.605 -14.774 90.211 1.00 61.06 137 LEU B N 1
ATOM 2465 C CA . LEU B 1 137 ? -13.996 -15.997 90.723 1.00 66.91 137 LEU B CA 1
ATOM 2466 C C . LEU B 1 137 ? -15.053 -17.005 91.151 1.00 67.13 137 LEU B C 1
ATOM 2467 O O . LEU B 1 137 ? -14.888 -18.212 90.939 1.00 70.20 137 LEU B O 1
ATOM 2472 N N . GLU B 1 138 ? -16.138 -16.532 91.766 1.00 66.34 138 GLU B N 1
ATOM 2473 C CA . GLU B 1 138 ? -17.208 -17.437 92.172 1.00 69.53 138 GLU B CA 1
ATOM 2474 C C . GLU B 1 138 ? -17.867 -18.093 90.966 1.00 63.19 138 GLU B C 1
ATOM 2475 O O . GLU B 1 138 ? -18.154 -19.294 90.981 1.00 74.06 138 GLU B O 1
ATOM 2481 N N . GLN B 1 139 ? -18.077 -17.321 89.923 1.00 56.90 139 GLN B N 1
ATOM 2482 C CA . GLN B 1 139 ? -18.702 -17.801 88.706 1.00 64.70 139 GLN B CA 1
ATOM 2483 C C . GLN B 1 139 ? -17.890 -18.910 88.061 1.00 61.36 139 GLN B C 1
ATOM 2484 O O . GLN B 1 139 ? -18.407 -19.830 87.499 1.00 53.84 139 GLN B O 1
ATOM 2490 N N . LEU B 1 140 ? -16.590 -18.757 88.102 1.00 58.94 140 LEU B N 1
ATOM 2491 C CA . LEU B 1 140 ? -15.698 -19.791 87.597 1.00 48.53 140 LEU B CA 1
ATOM 2492 C C . LEU B 1 140 ? -15.825 -21.085 88.389 1.00 54.23 140 LEU B C 1
ATOM 2493 O O . LEU B 1 140 ? -15.499 -22.155 87.867 1.00 59.43 140 LEU B O 1
ATOM 2498 N N . ALA B 1 141 ? -16.306 -21.014 89.631 1.00 54.77 141 ALA B N 1
ATOM 2499 C CA . ALA B 1 141 ? -16.372 -22.174 90.510 1.00 67.45 141 ALA B CA 1
ATOM 2500 C C . ALA B 1 141 ? -17.752 -22.815 90.586 1.00 78.71 141 ALA B C 1
ATOM 2501 O O . ALA B 1 141 ? -17.854 -23.971 91.019 1.00 91.61 141 ALA B O 1
ATOM 2503 N N . ASN B 1 142 ? -18.806 -22.103 90.185 1.00 78.96 142 ASN B N 1
ATOM 2504 C CA . ASN B 1 142 ? -20.158 -22.646 90.159 1.00 87.64 142 ASN B CA 1
ATOM 2505 C C . ASN B 1 142 ? -20.661 -22.937 88.754 1.00 81.17 142 ASN B C 1
ATOM 2506 O O . ASN B 1 142 ? -21.854 -23.209 88.586 1.00 86.95 142 ASN B O 1
ATOM 2511 N N . ARG B 1 143 ? -19.779 -22.971 87.786 1.00 75.15 143 ARG B N 1
ATOM 2512 C CA . ARG B 1 143 ? -20.191 -23.275 86.434 1.00 79.05 143 ARG B CA 1
ATOM 2513 C C . ARG B 1 143 ? -20.548 -24.710 86.284 1.00 86.11 143 ARG B C 1
ATOM 2514 O O . ARG B 1 143 ? -20.029 -25.533 86.974 1.00 88.13 143 ARG B O 1
ATOM 2522 N N . GLU B 1 144 ? -21.450 -25.010 85.371 1.00 92.74 144 GLU B N 1
ATOM 2523 C CA . GLU B 1 144 ? -21.835 -26.404 85.155 1.00 101.55 144 GLU B CA 1
ATOM 2524 C C . GLU B 1 144 ? -20.820 -27.209 84.353 1.00 103.54 144 GLU B C 1
ATOM 2525 O O . GLU B 1 144 ? -20.866 -28.445 84.334 1.00 107.76 144 GLU B O 1
ATOM 2531 N N . ASP B 1 145 ? -19.894 -26.518 83.697 1.00 102.27 145 ASP B N 1
ATOM 2532 C CA . ASP B 1 145 ? -18.764 -27.081 82.970 1.00 104.58 145 ASP B CA 1
ATOM 2533 C C . ASP B 1 145 ? -17.703 -27.633 83.915 1.00 102.41 145 ASP B C 1
ATOM 2534 O O . ASP B 1 145 ? -16.599 -27.985 83.483 1.00 94.16 145 ASP B O 1
ATOM 2539 N N . GLY B 1 146 ? -18.038 -27.746 85.196 1.00 106.47 146 GLY B N 1
ATOM 2540 C CA . GLY B 1 146 ? -17.081 -28.116 86.207 1.00 102.74 146 GLY B CA 1
ATOM 2541 C C . GLY B 1 146 ? -16.550 -26.814 86.768 1.00 94.91 146 GLY B C 1
ATOM 2542 O O . GLY B 1 146 ? -16.676 -25.749 86.155 1.00 89.74 146 GLY B O 1
ATOM 2543 N N . PRO B 1 147 ? -15.964 -26.867 87.960 1.00 84.95 147 PRO B N 1
ATOM 2544 C CA . PRO B 1 147 ? -15.285 -25.683 88.497 1.00 70.10 147 PRO B CA 1
ATOM 2545 C C . PRO B 1 147 ? -13.892 -25.537 87.898 1.00 60.83 147 PRO B C 1
ATOM 2546 O O . PRO B 1 147 ? -13.175 -26.522 87.710 1.00 62.98 147 PRO B O 1
ATOM 2550 N N . PHE B 1 148 ? -13.522 -24.298 87.563 1.00 55.43 148 PHE B N 1
ATOM 2551 C CA . PHE B 1 148 ? -12.155 -23.972 87.162 1.00 54.41 148 PHE B CA 1
ATOM 2552 C C . PHE B 1 148 ? -11.383 -23.241 88.243 1.00 57.53 148 PHE B C 1
ATOM 2553 O O . PHE B 1 148 ? -10.188 -22.980 88.071 1.00 53.36 148 PHE B O 1
ATOM 2561 N N . VAL B 1 149 ? -12.034 -22.882 89.336 1.00 52.24 149 VAL B N 1
ATOM 2562 C CA . VAL B 1 149 ? -11.400 -22.119 90.396 1.00 55.43 149 VAL B CA 1
ATOM 2563 C C . VAL B 1 149 ? -11.831 -22.731 91.717 1.00 60.48 149 VAL B C 1
ATOM 2564 O O . VAL B 1 149 ? -13.001 -23.083 91.896 1.00 63.21 149 VAL B O 1
ATOM 2568 N N . VAL B 1 150 ? -10.879 -22.902 92.625 1.00 66.45 150 VAL B N 1
ATOM 2569 C CA . VAL B 1 150 ? -11.172 -23.371 93.970 1.00 72.67 15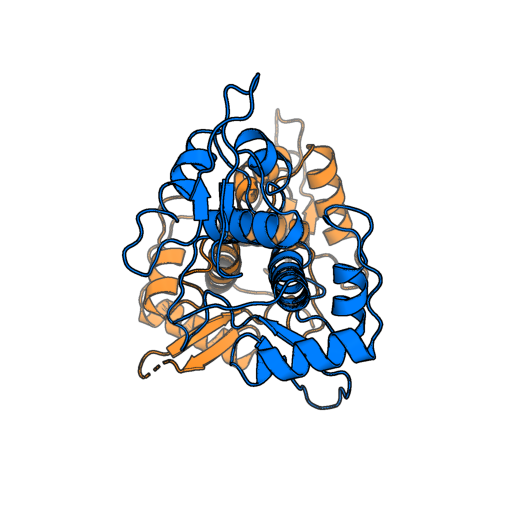0 VAL B CA 1
ATOM 2570 C C . VAL B 1 150 ? -10.633 -22.348 94.956 1.00 73.33 150 VAL B C 1
ATOM 2571 O O . VAL B 1 150 ? -9.609 -21.703 94.704 1.00 67.73 150 VAL B O 1
ATOM 2575 N N . ARG B 1 151 ? -11.340 -22.181 96.066 1.00 80.86 151 ARG B N 1
ATOM 2576 C CA . ARG B 1 151 ? -10.885 -21.331 97.151 1.00 90.71 151 ARG B CA 1
ATOM 2577 C C . ARG B 1 151 ? -10.146 -22.166 98.187 1.00 89.84 151 ARG B C 1
ATOM 2578 O O . ARG B 1 151 ? -10.563 -23.279 98.519 1.00 92.41 151 ARG B O 1
ATOM 2586 N N . LEU B 1 152 ? -9.039 -21.628 98.685 1.00 87.76 152 LEU B N 1
ATOM 2587 C CA . LEU B 1 152 ? -8.224 -22.306 99.679 1.00 92.46 152 LEU B CA 1
ATOM 2588 C C . LEU B 1 152 ? -8.537 -21.780 101.075 1.00 96.34 152 LEU B C 1
ATOM 2589 O O . LEU B 1 152 ? -9.213 -20.765 101.253 1.00 95.06 152 LEU B O 1
ATOM 2594 N N . ALA B 1 153 ? -8.033 -22.497 102.075 1.00 102.29 153 ALA B N 1
ATOM 2595 C CA . ALA B 1 153 ? -8.190 -22.065 103.453 1.00 111.09 153 ALA B CA 1
ATOM 2596 C C . ALA B 1 153 ? -7.426 -20.769 103.692 1.00 116.52 153 ALA B C 1
ATOM 2597 O O . ALA B 1 153 ? -6.374 -20.522 103.096 1.00 112.87 153 ALA B O 1
ATOM 2599 N N . ARG B 1 154 ? -7.974 -19.933 104.570 1.00 126.25 154 ARG B N 1
ATOM 2600 C CA . ARG B 1 154 ? -7.344 -18.657 104.877 1.00 134.39 154 ARG B CA 1
ATOM 2601 C C . ARG B 1 154 ? -5.982 -18.872 105.525 1.00 139.07 154 ARG B C 1
ATOM 2602 O O . ARG B 1 154 ? -5.802 -19.768 106.354 1.00 139.75 154 ARG B O 1
ATOM 2610 N N . GLU B 1 155 ? -5.020 -18.044 105.136 1.00 140.65 155 GLU B N 1
ATOM 2611 C CA . GLU B 1 155 ? -3.691 -18.078 105.720 1.00 144.20 155 GLU B CA 1
ATOM 2612 C C . GLU B 1 155 ? -3.625 -17.148 106.925 1.00 149.33 155 GLU B C 1
ATOM 2613 O O . GLU B 1 155 ? -4.417 -16.207 107.037 1.00 151.33 155 GLU B O 1
ATOM 2619 N N . PRO B 1 156 ? -2.700 -17.392 107.857 1.00 150.34 156 PRO B N 1
ATOM 2620 C CA . PRO B 1 156 ? -2.749 -16.686 109.144 1.00 156.12 156 PRO B CA 1
ATOM 2621 C C . PRO B 1 156 ? -2.619 -15.177 109.003 1.00 156.40 156 PRO B C 1
ATOM 2622 O O . PRO B 1 156 ? -1.898 -14.666 108.143 1.00 155.21 156 PRO B O 1
ATOM 2626 N N . GLY B 1 157 ? -3.340 -14.466 109.869 1.00 157.50 157 GLY B N 1
ATOM 2627 C CA . GLY B 1 157 ? -3.222 -13.025 109.982 1.00 156.16 157 GLY B CA 1
ATOM 2628 C C . GLY B 1 157 ? -3.726 -12.240 108.790 1.00 148.71 157 GLY B C 1
ATOM 2629 O O . GLY B 1 157 ? -3.483 -11.033 108.695 1.00 149.41 157 GLY B O 1
ATOM 2630 N N . LYS B 1 158 ? -4.430 -12.904 107.876 1.00 142.10 158 LYS B N 1
ATOM 2631 C CA . LYS B 1 158 ? -4.955 -12.267 106.677 1.00 136.06 158 LYS B CA 1
ATOM 2632 C C . LYS B 1 158 ? -6.434 -12.592 106.540 1.00 134.49 158 LYS B C 1
ATOM 2633 O O . LYS B 1 158 ? -6.866 -13.704 106.859 1.00 132.33 158 LYS B O 1
ATOM 2639 N N . ARG B 1 159 ? -7.206 -11.615 106.067 1.00 134.62 159 ARG B N 1
ATOM 2640 C CA . ARG B 1 159 ? -8.658 -11.716 105.998 1.00 134.74 159 ARG B CA 1
ATOM 2641 C C . ARG B 1 159 ? -9.158 -12.155 104.632 1.00 131.50 159 ARG B C 1
ATOM 2642 O O . ARG B 1 159 ? -10.370 -12.145 104.394 1.00 131.07 159 ARG B O 1
ATOM 2650 N N . GLU B 1 160 ? -8.260 -12.532 103.731 1.00 129.27 160 GLU B N 1
ATOM 2651 C CA . GLU B 1 160 ? -8.627 -12.967 102.393 1.00 122.20 160 GLU B CA 1
ATOM 2652 C C . GLU B 1 160 ? -8.081 -14.366 102.155 1.00 119.94 160 GLU B C 1
ATOM 2653 O O . GLU B 1 160 ? -6.904 -14.632 102.419 1.00 117.22 160 GLU B O 1
ATOM 2659 N N . SER B 1 161 ? -8.942 -15.251 101.664 1.00 122.64 161 SER B N 1
ATOM 2660 C CA . SER B 1 161 ? -8.553 -16.602 101.295 1.00 122.66 161 SER B CA 1
ATOM 2661 C C . SER B 1 161 ? -8.142 -16.647 99.830 1.00 115.35 161 SER B C 1
ATOM 2662 O O . SER B 1 161 ? -8.737 -15.976 98.983 1.00 114.24 161 SER B O 1
ATOM 2665 N N . ARG B 1 162 ? -7.119 -17.444 99.537 1.00 110.08 162 ARG B N 1
ATOM 2666 C CA . ARG B 1 162 ? -6.566 -17.488 98.195 1.00 94.96 162 ARG B CA 1
ATOM 2667 C C . ARG B 1 162 ? -7.385 -18.408 97.295 1.00 89.43 162 ARG B C 1
ATOM 2668 O O . ARG B 1 162 ? -8.129 -19.279 97.754 1.00 95.00 162 ARG B O 1
ATOM 2676 N N . TYR B 1 163 ? -7.235 -18.196 95.991 1.00 80.45 163 TYR B N 1
ATOM 2677 C CA . TYR B 1 163 ? -7.888 -18.998 94.970 1.00 73.61 163 TYR B CA 1
ATOM 2678 C C . TYR B 1 163 ? -6.830 -19.613 94.064 1.00 69.34 163 TYR B C 1
ATOM 2679 O O . TYR B 1 163 ? -5.712 -19.106 93.947 1.00 67.77 163 TYR B O 1
ATOM 2688 N N . MET B 1 164 ? -7.194 -20.719 93.420 1.00 71.21 164 MET B N 1
ATOM 2689 C CA . MET B 1 164 ? -6.276 -21.410 92.527 1.00 70.75 164 MET B CA 1
ATOM 2690 C C . MET B 1 164 ? -7.068 -22.063 91.405 1.00 62.67 164 MET B C 1
ATOM 2691 O O . MET B 1 164 ? -8.165 -22.580 91.632 1.00 61.98 164 MET B O 1
ATOM 2696 N N . HIS B 1 165 ? -6.505 -22.038 90.199 1.00 54.35 165 HIS B N 1
ATOM 2697 C CA . HIS B 1 165 ? -7.152 -22.672 89.065 1.00 58.43 165 HIS B CA 1
ATOM 2698 C C . HIS B 1 165 ? -7.149 -24.191 89.232 1.00 61.21 165 HIS B C 1
ATOM 2699 O O . HIS B 1 165 ? -6.442 -24.756 90.071 1.00 55.84 165 HIS B O 1
ATOM 2706 N N . LEU B 1 166 ? -7.958 -24.855 88.407 1.00 62.70 166 LEU B N 1
ATOM 2707 C CA . LEU B 1 166 ? -8.119 -26.302 88.456 1.00 53.76 166 LEU B CA 1
ATOM 2708 C C . LEU B 1 166 ? -7.695 -26.989 87.166 1.00 53.61 166 LEU B C 1
ATOM 2709 O O . LEU B 1 166 ? -8.012 -28.169 86.969 1.00 58.63 166 LEU B O 1
ATOM 2714 N N . PHE B 1 167 ? -6.987 -26.288 86.284 1.00 48.72 167 PHE B N 1
ATOM 2715 C CA . PHE B 1 167 ? -6.469 -26.893 85.065 1.00 53.04 167 PHE B CA 1
ATOM 2716 C C . PHE B 1 167 ? -5.185 -27.678 85.297 1.00 60.59 167 PHE B C 1
ATOM 2717 O O . PHE B 1 167 ? -4.652 -28.257 84.344 1.00 59.22 167 PHE B O 1
ATOM 2725 N N . SER B 1 168 ? -4.674 -27.704 86.528 1.00 69.54 168 SER B N 1
ATOM 2726 C CA . SER B 1 168 ? -3.521 -28.517 86.888 1.00 75.99 168 SER B CA 1
ATOM 2727 C C . SER B 1 168 ? -3.909 -29.738 87.712 1.00 87.54 168 SER B C 1
ATOM 2728 O O . SER B 1 168 ? -3.028 -30.445 88.211 1.00 90.66 168 SER B O 1
ATOM 2731 N N . GLY B 1 169 ? -5.199 -29.995 87.874 1.00 99.57 169 GLY B N 1
ATOM 2732 C CA . GLY B 1 169 ? -5.663 -31.216 88.510 1.00 120.84 169 GLY B CA 1
ATOM 2733 C C . GLY B 1 169 ? -6.009 -31.001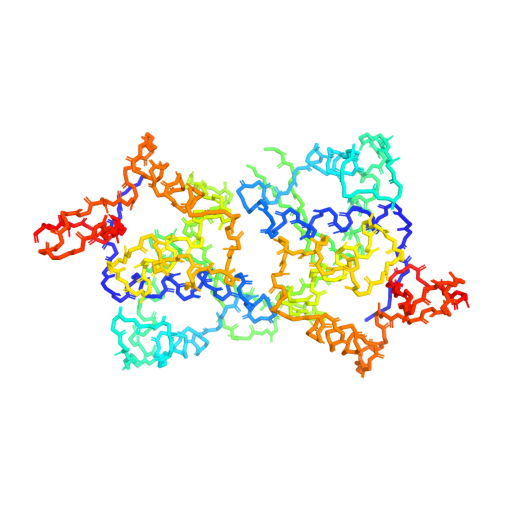 89.979 1.00 137.90 169 GLY B C 1
ATOM 2734 O O . GLY B 1 169 ? -6.772 -30.098 90.317 1.00 130.37 169 GLY B O 1
ATOM 2735 N N . GLU B 1 170 ? -5.439 -31.836 90.843 1.00 160.59 170 GLU B N 1
ATOM 2736 C CA . GLU B 1 170 ? -5.834 -31.859 92.245 1.00 164.96 170 GLU B CA 1
ATOM 2737 C C . GLU B 1 170 ? -5.353 -30.613 92.978 1.00 162.01 170 GLU B C 1
ATOM 2738 O O . GLU B 1 170 ? -4.272 -30.082 92.704 1.00 162.58 170 GLU B O 1
ATOM 2744 N N . VAL B 1 171 ? -6.176 -30.142 93.912 1.00 159.99 171 VAL B N 1
ATOM 2745 C CA . VAL B 1 171 ? -5.831 -29.045 94.807 1.00 156.72 171 VAL B CA 1
ATOM 2746 C C . VAL B 1 171 ? -6.182 -29.476 96.224 1.00 160.30 171 VAL B C 1
ATOM 2747 O O . VAL B 1 171 ? -7.261 -30.030 96.464 1.00 163.63 171 VAL B O 1
ATOM 2751 N N . GLU B 1 172 ? -5.271 -29.220 97.163 1.00 157.03 172 GLU B N 1
ATOM 2752 C CA . GLU B 1 172 ? -5.308 -29.849 98.480 1.00 155.64 172 GLU B CA 1
ATOM 2753 C C . GLU B 1 172 ? -5.849 -28.927 99.571 1.00 147.65 172 GLU B C 1
ATOM 2754 O O . GLU B 1 172 ? -6.831 -29.264 100.238 1.00 149.25 172 GLU B O 1
ATOM 2760 N N . ASP B 1 173 ? -5.221 -27.773 99.772 1.00 136.19 173 ASP B N 1
ATOM 2761 C CA . ASP B 1 173 ? -5.570 -26.910 100.898 1.00 122.04 173 ASP B CA 1
ATOM 2762 C C . ASP B 1 173 ? -6.648 -25.895 100.532 1.00 105.76 173 ASP B C 1
ATOM 2763 O O . ASP B 1 173 ? -7.393 -25.428 101.395 1.00 100.05 173 ASP B O 1
#